Protein AF-0000000079815642 (afdb_homodimer)

Foldseek 3Di:
DPPPDPVPNDDDFDPVNWAWDDDDVQKTWTFRDDDQWKTKTKIKHAAPDKDAKKFFAQWWKKKAWQAAKKWKFFDAVSPDIDIDGHGDMDIDHHPTIIMIHGNDHGMIMMIMMITDDDHGIGGDNDYHHD/DPPPPPVPNDDDQDPVNWAWDDDDVQKTWTFRDDDQWKTKTKIKHAAPDKDAKKFFAQWWKKKAWQAAKKWKFFDAVSPDIDIDGHGDMDTDHHPTIIMIHGNDHGMIMMIMMITDDDHGIGGDNDYHHD

pLDDT: mean 92.97, std 10.42, range [33.41, 98.94]

Secondary structure (DSSP, 8-state):
-----TT-SSEEE-GGG-EEEEEETTEEEEEEEE-SSEEEEEEEE-TT-BPPSEE-TT-EEEEEEEES-EEEEESGGG-EEEEE-TT-EEEE-TT--EEEE--SSS-EEEEEEEES-S-S-EE-S-PPP-/-----TT-SSEEE-GGG-EEEEEETTEEEEEEEE-SSEEEEEEEE-TT-BPPSEE-TT-EEEEEEEES-EEEEESGGG-EEEEE-TT-EEEE-TT--EEEE--SSS-EEEEEEEES-S-S-EE-S-PPP-

InterPro domains:
  IPR011051 RmlC-like cupin domain superfamily [SSF51182] (23-121)
  IPR013096 Cupin 2, conserved barrel [PF07883] (42-112)
  IPR014710 RmlC-like jelly roll fold [G3DSA:2.60.120.10] (9-116)
  IPR052535 Bacilysin biosynthesis H2HPP isomerase [PTHR40112] (20-106)

Nearest PDB structures (foldseek):
  1dgw-assembly1_A  TM=8.435E-01  e=7.334E-06  Canavalia ensiformis
  5fli-assembly1_L  TM=7.995E-01  e=2.310E-06  Streptomyces sp. FLA
  3lag-assembly1_A  TM=8.017E-01  e=9.536E-06  Rhodopseudomonas palustris CGA009
  6l4c-assembly1_A  TM=8.213E-01  e=5.990E-05  Corylus avellana
  6l4m-assembly1_A  TM=7.424E-01  e=5.684E-05  Solanum lycopersicum

Radius of gyration: 18.02 Å; Cα contacts (8 Å, |Δi|>4): 776; chains: 2; bounding box: 35×56×42 Å

Structure (mmCIF, N/CA/C/O backbone):
data_AF-0000000079815642-model_v1
#
loop_
_entity.id
_entity.type
_entity.pdbx_description
1 polymer 'Cupin type-2 domain-containing protein'
#
loop_
_atom_site.group_PDB
_atom_site.id
_atom_site.type_symbol
_atom_site.label_atom_id
_atom_site.label_alt_id
_atom_site.label_comp_id
_atom_site.label_asym_id
_atom_site.label_entity_id
_atom_site.label_seq_id
_atom_site.pdbx_PDB_ins_code
_atom_site.Cartn_x
_atom_site.Cartn_y
_atom_site.Cartn_z
_atom_site.occupancy
_atom_site.B_iso_or_equiv
_atom_site.auth_seq_id
_atom_site.auth_comp_id
_atom_site.auth_asym_id
_atom_site.auth_atom_id
_atom_site.pdbx_PDB_model_num
ATOM 1 N N . MET A 1 1 ? 19.969 1.842 7.008 1 33.41 1 MET A N 1
ATOM 2 C CA . MET A 1 1 ? 18.609 2.127 7.473 1 33.41 1 MET A CA 1
ATOM 3 C C . MET A 1 1 ? 18.344 3.631 7.504 1 33.41 1 MET A C 1
ATOM 5 O O . MET A 1 1 ? 19.125 4.387 8.086 1 33.41 1 MET A O 1
ATOM 9 N N . HIS A 1 2 ? 17.875 4.176 6.434 1 44.53 2 HIS A N 1
ATOM 10 C CA . HIS A 1 2 ? 17.797 5.633 6.434 1 44.53 2 HIS A CA 1
ATOM 11 C C . HIS A 1 2 ? 17.203 6.152 7.742 1 44.53 2 HIS A C 1
ATOM 13 O O . HIS A 1 2 ? 16.125 5.727 8.164 1 44.53 2 HIS A O 1
ATOM 19 N N . GLN A 1 3 ? 18.047 6.43 8.617 1 48.62 3 GLN A N 1
ATOM 20 C CA . GLN A 1 3 ? 17.672 6.934 9.938 1 48.62 3 GLN A CA 1
ATOM 21 C C . GLN A 1 3 ? 16.656 8.062 9.828 1 48.62 3 GLN A C 1
ATOM 23 O O . GLN A 1 3 ? 16.828 8.984 9.031 1 48.62 3 GLN A O 1
ATOM 28 N N . GLN A 1 4 ? 15.43 7.742 10.188 1 57.22 4 GLN A N 1
ATOM 29 C CA . GLN A 1 4 ? 14.383 8.758 10.273 1 57.22 4 GLN A CA 1
ATOM 30 C C . GLN A 1 4 ? 14.891 10.016 10.977 1 57.22 4 GLN A C 1
ATOM 32 O O . GLN A 1 4 ? 15.547 9.93 12.016 1 57.22 4 GLN A O 1
ATOM 37 N N . ASP A 1 5 ? 15.047 11.102 10.172 1 66.38 5 ASP A N 1
ATOM 38 C CA . ASP A 1 5 ? 15.336 12.406 10.766 1 66.38 5 ASP A CA 1
ATOM 39 C C . ASP A 1 5 ? 14.25 12.812 11.758 1 66.38 5 ASP A C 1
ATOM 41 O O . ASP A 1 5 ? 13.086 12.992 11.375 1 66.38 5 ASP A O 1
ATOM 45 N N . PRO A 1 6 ? 14.578 12.812 13.062 1 68.06 6 PRO A N 1
ATOM 46 C CA . PRO A 1 6 ? 13.562 13.156 14.062 1 68.06 6 PRO A CA 1
ATOM 47 C C . PRO A 1 6 ? 12.836 14.461 13.727 1 68.06 6 PRO A C 1
ATOM 49 O O . PRO A 1 6 ? 11.695 14.664 14.164 1 68.06 6 PRO A O 1
ATOM 52 N N . ALA A 1 7 ? 13.516 15.336 12.969 1 72.81 7 ALA A N 1
ATOM 53 C CA . ALA A 1 7 ? 12.898 16.609 12.609 1 72.81 7 ALA A CA 1
ATOM 54 C C . ALA A 1 7 ? 11.914 16.453 11.461 1 72.81 7 ALA A C 1
ATOM 56 O O . ALA A 1 7 ? 11.125 17.344 11.172 1 72.81 7 ALA A O 1
ATOM 57 N N . ARG A 1 8 ? 11.914 15.305 10.859 1 80.75 8 ARG A N 1
ATOM 58 C CA . ARG A 1 8 ? 11.008 14.969 9.758 1 80.75 8 ARG A CA 1
ATOM 59 C C . ARG A 1 8 ? 10.305 13.641 10.016 1 80.75 8 ARG A C 1
ATOM 61 O O . ARG A 1 8 ? 10.633 12.625 9.398 1 80.75 8 ARG A O 1
ATOM 68 N N . PRO A 1 9 ? 9.359 13.773 10.883 1 85.75 9 PRO A N 1
ATOM 69 C CA . PRO A 1 9 ? 8.766 12.5 11.297 1 85.75 9 PRO A CA 1
ATOM 70 C C . PRO A 1 9 ? 8.125 11.734 10.141 1 85.75 9 PRO A C 1
ATOM 72 O O . PRO A 1 9 ? 8.195 10.508 10.094 1 85.75 9 PRO A O 1
ATOM 75 N N . ALA A 1 10 ? 7.488 12.523 9.18 1 92.38 10 ALA A N 1
ATOM 76 C CA . ALA A 1 10 ? 6.957 11.922 7.957 1 92.38 10 ALA A CA 1
ATOM 77 C C . ALA A 1 10 ? 7.801 12.305 6.742 1 92.38 10 ALA A C 1
ATOM 79 O O . ALA A 1 10 ? 8.305 13.422 6.656 1 92.38 10 ALA A O 1
ATOM 80 N N . ARG A 1 11 ? 7.945 11.336 5.84 1 91.75 11 ARG A N 1
ATOM 81 C CA . ARG A 1 11 ? 8.781 11.656 4.688 1 91.75 11 ARG A CA 1
ATOM 82 C C . ARG A 1 11 ? 8.141 11.188 3.391 1 91.75 11 ARG A C 1
ATOM 84 O O . ARG A 1 11 ? 7.406 10.195 3.383 1 91.75 11 ARG A O 1
ATOM 91 N N . VAL A 1 12 ? 8.508 11.852 2.33 1 95.94 12 VAL A N 1
ATOM 92 C CA . VAL A 1 12 ? 8.102 11.492 0.974 1 95.94 12 VAL A CA 1
ATOM 93 C C . VAL A 1 12 ? 9.258 10.805 0.253 1 95.94 12 VAL A C 1
ATOM 95 O O . VAL A 1 12 ? 10.414 11.211 0.392 1 95.94 12 VAL A O 1
ATOM 98 N N . VAL A 1 13 ? 9.039 9.773 -0.383 1 96.75 13 VAL A N 1
ATOM 99 C CA . VAL A 1 13 ? 9.953 9.109 -1.312 1 96.75 13 VAL A CA 1
ATOM 100 C C . VAL A 1 13 ? 9.406 9.219 -2.734 1 96.75 13 VAL A C 1
ATOM 102 O O . VAL A 1 13 ? 8.383 8.602 -3.061 1 96.75 13 VAL A O 1
ATOM 105 N N . GLY A 1 14 ? 10.133 9.953 -3.547 1 97.44 14 GLY A N 1
ATOM 106 C CA . GLY A 1 14 ? 9.688 10.148 -4.914 1 97.44 14 GLY A CA 1
ATOM 107 C C . GLY A 1 14 ? 9.828 8.906 -5.773 1 97.44 14 GLY A C 1
ATOM 108 O O . GLY A 1 14 ? 10.688 8.062 -5.504 1 97.44 14 GLY A O 1
ATOM 109 N N . GLU A 1 15 ? 8.984 8.836 -6.797 1 96.56 15 GLU A N 1
ATOM 110 C CA . GLU A 1 15 ? 9.062 7.699 -7.711 1 96.56 15 GLU A CA 1
ATOM 111 C C . GLU A 1 15 ? 10.477 7.547 -8.273 1 96.56 15 GLU A C 1
ATOM 113 O O . GLU A 1 15 ? 10.953 6.426 -8.461 1 96.56 15 GLU A O 1
ATOM 118 N N . ASP A 1 16 ? 11.109 8.633 -8.516 1 95.69 16 ASP A N 1
ATOM 119 C CA . ASP A 1 16 ? 12.43 8.625 -9.133 1 95.69 16 ASP A CA 1
ATOM 120 C C . ASP A 1 16 ? 13.5 8.18 -8.133 1 95.69 16 ASP A C 1
ATOM 122 O O . ASP A 1 16 ? 14.656 7.961 -8.508 1 95.69 16 ASP A O 1
ATOM 126 N N . GLU A 1 17 ? 13.156 8.07 -6.855 1 96.19 17 GLU A N 1
ATOM 127 C CA . GLU A 1 17 ? 14.109 7.691 -5.809 1 96.19 17 GLU A CA 1
ATOM 128 C C . GLU A 1 17 ? 14.031 6.199 -5.512 1 96.19 17 GLU A C 1
ATOM 130 O O . GLU A 1 17 ? 14.812 5.684 -4.707 1 96.19 17 GLU A O 1
ATOM 135 N N . LEU A 1 18 ? 13.016 5.52 -6.145 1 95.62 18 LEU A N 1
ATOM 136 C CA . LEU A 1 18 ? 12.891 4.086 -5.91 1 95.62 18 LEU A CA 1
ATOM 137 C C . LEU A 1 18 ? 14.078 3.33 -6.492 1 95.62 18 LEU A C 1
ATOM 139 O O . LEU A 1 18 ? 14.586 3.689 -7.555 1 95.62 18 LEU A O 1
ATOM 143 N N . SER A 1 19 ? 14.469 2.314 -5.832 1 94.12 19 SER A N 1
ATOM 144 C CA . SER A 1 19 ? 15.648 1.558 -6.254 1 94.12 19 SER A CA 1
ATOM 145 C C . SER A 1 19 ? 15.281 0.114 -6.586 1 94.12 19 SER A C 1
ATOM 147 O O . SER A 1 19 ? 14.43 -0.484 -5.926 1 94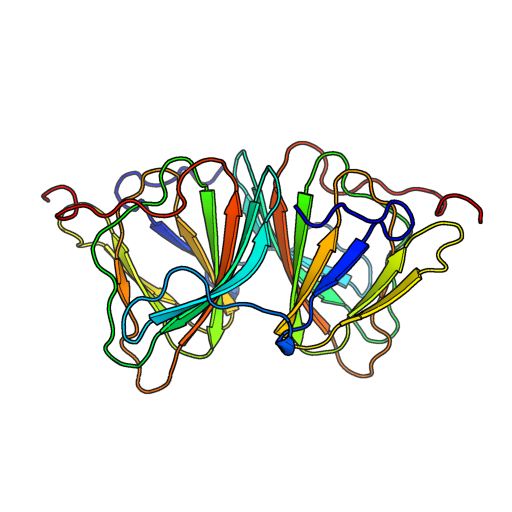.12 19 SER A O 1
ATOM 149 N N . VAL A 1 20 ? 15.992 -0.431 -7.602 1 91.19 20 VAL A N 1
ATOM 150 C CA . VAL A 1 20 ? 15.719 -1.802 -8.023 1 91.19 20 VAL A CA 1
ATOM 151 C C . VAL A 1 20 ? 16.031 -2.766 -6.883 1 91.19 20 VAL A C 1
ATOM 153 O O . VAL A 1 20 ? 17.062 -2.635 -6.215 1 91.19 20 VAL A O 1
ATOM 156 N N . ALA A 1 21 ? 14.984 -3.615 -6.648 1 81.69 21 ALA A N 1
ATOM 157 C CA . ALA A 1 21 ? 15.125 -4.641 -5.617 1 81.69 21 ALA A CA 1
ATOM 158 C C . ALA A 1 21 ? 14.672 -6.004 -6.129 1 81.69 21 ALA A C 1
ATOM 160 O O . ALA A 1 21 ? 13.555 -6.137 -6.645 1 81.69 21 ALA A O 1
ATOM 161 N N . ASP A 1 22 ? 15.484 -7.086 -6.105 1 74.25 22 ASP A N 1
ATOM 162 C CA . ASP A 1 22 ? 15.156 -8.484 -6.371 1 74.25 22 ASP A CA 1
ATOM 163 C C . ASP A 1 22 ? 14.641 -8.664 -7.797 1 74.25 22 ASP A C 1
ATOM 165 O O . ASP A 1 22 ? 13.523 -9.141 -8 1 74.25 22 ASP A O 1
ATOM 169 N N . PRO A 1 23 ? 15.375 -8.469 -8.812 1 75.56 23 PRO A N 1
ATOM 170 C CA . PRO A 1 23 ? 14.867 -8.508 -10.188 1 75.56 23 PRO A CA 1
ATOM 171 C C . PRO A 1 23 ? 14.727 -9.93 -10.719 1 75.56 23 PRO A C 1
ATOM 173 O O . PRO A 1 23 ? 15.516 -10.812 -10.367 1 75.56 23 PRO A O 1
ATOM 176 N N . THR A 1 24 ? 13.57 -10.25 -11.227 1 82 24 THR A N 1
ATOM 177 C CA . THR A 1 24 ? 13.289 -11.375 -12.109 1 82 24 THR A CA 1
ATOM 178 C C . THR A 1 24 ? 13.117 -10.906 -13.547 1 82 24 THR A C 1
ATOM 180 O O . THR A 1 24 ? 12.516 -9.852 -13.797 1 82 24 THR A O 1
ATOM 183 N N . PRO A 1 25 ? 13.75 -11.594 -14.484 1 88.94 25 PRO A N 1
ATOM 184 C CA . PRO A 1 25 ? 13.594 -11.109 -15.859 1 88.94 25 PRO A CA 1
ATOM 185 C C . PRO A 1 25 ? 12.141 -10.797 -16.219 1 88.94 25 PRO A C 1
ATOM 187 O O . PRO A 1 25 ? 11.281 -11.672 -16.094 1 88.94 25 PRO A O 1
ATOM 190 N N . GLY A 1 26 ? 11.82 -9.586 -16.578 1 94.88 26 GLY A N 1
ATOM 191 C CA . GLY A 1 26 ? 10.492 -9.148 -16.969 1 94.88 26 GLY A CA 1
ATOM 192 C C . GLY A 1 26 ? 9.641 -8.695 -15.797 1 94.88 26 GLY A C 1
ATOM 193 O O . GLY A 1 26 ? 8.508 -8.234 -15.984 1 94.88 26 GLY A O 1
ATOM 194 N N . MET A 1 27 ? 10.102 -8.961 -14.648 1 95.19 27 MET A N 1
ATOM 195 C CA . MET A 1 27 ? 9.445 -8.516 -13.422 1 95.19 27 MET A CA 1
ATOM 196 C C . MET A 1 27 ? 10.414 -7.727 -12.547 1 95.19 27 MET A C 1
ATOM 198 O O . MET A 1 27 ? 11.414 -8.266 -12.07 1 95.19 27 MET A O 1
ATOM 202 N N . THR A 1 28 ? 10.156 -6.445 -12.406 1 94.75 28 THR A N 1
ATOM 203 C CA . THR A 1 28 ? 11.07 -5.566 -11.68 1 94.75 28 THR A CA 1
ATOM 204 C C . THR A 1 28 ? 10.414 -5.051 -10.398 1 94.75 28 THR A C 1
ATOM 206 O O . THR A 1 28 ? 9.336 -4.457 -10.445 1 94.75 28 THR A O 1
ATOM 209 N N . ARG A 1 29 ? 11.023 -5.34 -9.297 1 94.5 29 ARG A N 1
ATOM 210 C CA . ARG A 1 29 ? 10.617 -4.746 -8.023 1 94.5 29 ARG A CA 1
ATOM 211 C C . ARG A 1 29 ? 11.508 -3.561 -7.668 1 94.5 29 ARG A C 1
ATOM 213 O O . ARG A 1 29 ? 12.727 -3.605 -7.871 1 94.5 29 ARG A O 1
ATOM 220 N N . ARG A 1 30 ? 10.914 -2.455 -7.242 1 96.38 30 ARG A N 1
ATOM 221 C CA . ARG A 1 30 ? 11.633 -1.273 -6.781 1 96.38 30 ARG A CA 1
ATOM 222 C C . ARG A 1 30 ? 11.266 -0.94 -5.34 1 96.38 30 ARG A C 1
ATOM 224 O O . ARG A 1 30 ? 10.086 -0.923 -4.98 1 96.38 30 ARG A O 1
ATOM 231 N N . LEU A 1 31 ? 12.297 -0.767 -4.539 1 96.56 31 LEU A N 1
ATOM 232 C CA . LEU A 1 31 ? 12.133 -0.478 -3.119 1 96.56 31 LEU A CA 1
ATOM 233 C C . LEU A 1 31 ? 11.953 1.018 -2.887 1 96.56 31 LEU A C 1
ATOM 235 O O . LEU A 1 31 ? 12.727 1.829 -3.396 1 96.56 31 LEU A O 1
ATOM 239 N N . ALA A 1 32 ? 10.898 1.418 -2.217 1 97.62 32 ALA A N 1
ATOM 240 C CA . ALA A 1 32 ? 10.758 2.785 -1.72 1 97.62 32 ALA A CA 1
ATOM 241 C C . ALA A 1 32 ? 11.445 2.949 -0.366 1 97.62 32 ALA A C 1
ATOM 243 O O . ALA A 1 32 ? 12.312 3.807 -0.203 1 97.62 32 ALA A O 1
ATOM 244 N N . PHE A 1 33 ? 11.039 2.064 0.625 1 95.38 33 PHE A N 1
ATOM 245 C CA . PHE A 1 33 ? 11.672 2.055 1.938 1 95.38 33 PHE A CA 1
ATOM 246 C C . PHE A 1 33 ? 11.406 0.741 2.66 1 95.38 33 PHE A C 1
ATOM 248 O O . PHE A 1 33 ? 10.492 -0 2.291 1 95.38 33 PHE A O 1
ATOM 255 N N . ARG A 1 34 ? 12.234 0.479 3.635 1 94.31 34 ARG A N 1
ATOM 256 C CA . ARG A 1 34 ? 12.086 -0.64 4.562 1 94.31 34 ARG A CA 1
ATOM 257 C C . ARG A 1 34 ? 12.188 -0.171 6.008 1 94.31 34 ARG A C 1
ATOM 259 O O . ARG A 1 34 ? 12.984 0.714 6.324 1 94.31 34 ARG A O 1
ATOM 266 N N . THR A 1 35 ? 11.344 -0.693 6.801 1 94.12 35 THR A N 1
ATOM 267 C CA . THR A 1 35 ? 11.445 -0.504 8.242 1 94.12 35 THR A CA 1
ATOM 268 C C . THR A 1 35 ? 11.594 -1.845 8.961 1 94.12 35 THR A C 1
ATOM 270 O O . THR A 1 35 ? 11.75 -2.883 8.312 1 94.12 35 THR A O 1
ATOM 273 N N . ASP A 1 36 ? 11.617 -1.786 10.25 1 91.5 36 ASP A N 1
ATOM 274 C CA . ASP A 1 36 ? 11.656 -3.031 11.008 1 91.5 36 ASP A CA 1
ATOM 275 C C . ASP A 1 36 ? 10.359 -3.818 10.836 1 91.5 36 ASP A C 1
ATOM 277 O O . ASP A 1 36 ? 10.312 -5.023 11.094 1 91.5 36 ASP A O 1
ATOM 281 N N . ARG A 1 37 ? 9.344 -3.168 10.273 1 92.69 37 ARG A N 1
ATOM 282 C CA . ARG A 1 37 ? 8.023 -3.789 10.242 1 92.69 37 ARG A CA 1
ATOM 283 C C . ARG A 1 37 ? 7.574 -4.035 8.805 1 92.69 37 ARG A C 1
ATOM 285 O O . ARG A 1 37 ? 6.715 -4.883 8.555 1 92.69 37 ARG A O 1
ATOM 292 N N . THR A 1 38 ? 8.203 -3.195 7.898 1 95.5 38 THR A N 1
ATOM 293 C CA . THR A 1 38 ? 7.594 -3.285 6.578 1 95.5 38 THR A CA 1
ATOM 294 C C . THR A 1 38 ? 8.656 -3.234 5.484 1 95.5 38 THR A C 1
ATOM 296 O O . THR A 1 38 ? 9.727 -2.648 5.676 1 95.5 38 THR A O 1
ATOM 299 N N . TRP A 1 39 ? 8.445 -3.912 4.402 1 95.44 39 TRP A N 1
ATOM 300 C CA . TRP A 1 39 ? 9.039 -3.707 3.084 1 95.44 39 TRP A CA 1
ATOM 301 C C . TRP A 1 39 ? 8.039 -3.045 2.137 1 95.44 39 TRP A C 1
ATOM 303 O O . TRP A 1 39 ? 6.918 -3.527 1.971 1 95.44 39 TRP A O 1
ATOM 313 N N . THR A 1 40 ? 8.367 -1.879 1.534 1 97.38 40 THR A N 1
ATOM 314 C CA . THR A 1 40 ? 7.438 -1.104 0.719 1 97.38 40 THR A CA 1
ATOM 315 C C . THR A 1 40 ? 8.055 -0.782 -0.641 1 97.38 40 THR A C 1
ATOM 317 O O . THR A 1 40 ? 9.18 -0.287 -0.719 1 97.38 40 THR A O 1
ATOM 320 N N . GLY A 1 41 ? 7.289 -1.055 -1.696 1 97.62 41 GLY A N 1
ATOM 321 C CA . GLY A 1 41 ? 7.77 -0.728 -3.029 1 97.62 41 GLY A CA 1
ATOM 322 C C . GLY A 1 41 ? 6.758 -1.027 -4.121 1 97.62 41 GLY A C 1
ATOM 323 O O . GLY A 1 41 ? 5.551 -0.988 -3.881 1 97.62 41 GLY A O 1
ATOM 324 N N . THR A 1 42 ? 7.262 -1.175 -5.352 1 98.19 42 THR A N 1
ATOM 325 C CA . THR A 1 42 ? 6.418 -1.483 -6.504 1 98.19 42 THR A CA 1
ATOM 326 C C . THR A 1 42 ? 6.918 -2.734 -7.219 1 98.19 42 THR A C 1
ATOM 328 O O . THR A 1 42 ? 8.031 -3.195 -6.969 1 98.19 42 THR A O 1
ATOM 331 N N . VAL A 1 43 ? 6.102 -3.291 -8.016 1 97.62 43 VAL A N 1
ATOM 332 C CA . VAL A 1 43 ? 6.484 -4.352 -8.938 1 97.62 43 VAL A CA 1
ATOM 333 C C . VAL A 1 43 ? 5.867 -4.086 -10.312 1 97.62 43 VAL A C 1
ATOM 335 O O . VAL A 1 43 ? 4.688 -3.736 -10.414 1 97.62 43 VAL A O 1
ATOM 338 N N . GLU A 1 44 ? 6.637 -4.148 -11.25 1 97.88 44 GLU A N 1
ATOM 339 C CA . GLU A 1 44 ? 6.211 -4.102 -12.648 1 97.88 44 GLU A CA 1
ATOM 340 C C . GLU A 1 44 ? 6.461 -5.438 -13.344 1 97.88 44 GLU A C 1
ATOM 342 O O . GLU A 1 44 ? 7.555 -5.992 -13.258 1 97.88 44 GLU A O 1
ATOM 347 N N . THR A 1 45 ? 5.465 -5.914 -13.969 1 98.19 45 THR A N 1
ATOM 348 C CA . THR A 1 45 ? 5.527 -7.207 -14.641 1 98.19 45 THR A CA 1
ATOM 349 C C . THR A 1 45 ? 5.16 -7.074 -16.109 1 98.19 45 THR A C 1
ATOM 351 O O . THR A 1 45 ? 4.074 -6.598 -16.453 1 98.19 45 THR A O 1
ATOM 354 N N . ALA A 1 46 ? 6.039 -7.457 -17.016 1 98.31 46 ALA A N 1
ATOM 355 C CA . ALA A 1 46 ? 5.805 -7.395 -18.453 1 98.31 46 ALA A CA 1
ATOM 356 C C . ALA A 1 46 ? 4.719 -8.383 -18.875 1 98.31 46 ALA A C 1
ATOM 358 O O . ALA A 1 46 ? 4.461 -9.359 -18.172 1 98.31 46 ALA A O 1
ATOM 359 N N . PRO A 1 47 ? 4.062 -8.07 -20.016 1 98.56 47 PRO A N 1
ATOM 360 C CA . PRO A 1 47 ? 3.078 -9.023 -20.547 1 98.56 47 PRO A CA 1
ATOM 361 C C . PRO A 1 47 ? 3.639 -10.43 -20.688 1 98.56 47 PRO A C 1
ATOM 363 O O . PRO A 1 47 ? 4.75 -10.609 -21.203 1 98.56 47 PRO A O 1
ATOM 366 N N . GLY A 1 48 ? 2.896 -11.391 -20.141 1 97.75 48 GLY A N 1
ATOM 367 C CA . GLY A 1 48 ? 3.23 -12.789 -20.344 1 97.75 48 GLY A CA 1
ATOM 368 C C . GLY A 1 48 ? 4.242 -13.312 -19.344 1 97.75 48 GLY A C 1
ATOM 369 O O . GLY A 1 48 ? 4.543 -14.508 -19.328 1 97.75 48 GLY A O 1
ATOM 370 N N . VAL A 1 49 ? 4.777 -12.516 -18.5 1 97.88 49 VAL A N 1
ATOM 371 C CA . VAL A 1 49 ? 5.797 -12.914 -17.531 1 97.88 49 VAL A CA 1
ATOM 372 C C . VAL A 1 49 ? 5.129 -13.453 -16.266 1 97.88 49 VAL A C 1
ATOM 374 O O . VAL A 1 49 ? 4.102 -12.938 -15.828 1 97.88 49 VAL A O 1
ATOM 377 N N . ALA A 1 50 ? 5.73 -14.484 -15.695 1 96.69 50 ALA A N 1
ATOM 378 C CA . ALA A 1 50 ? 5.258 -15.094 -14.461 1 96.69 50 ALA A CA 1
ATOM 379 C C . ALA A 1 50 ? 6.398 -15.273 -13.461 1 96.69 50 ALA A C 1
ATOM 381 O O . ALA A 1 50 ? 7.535 -15.547 -13.852 1 96.69 50 ALA A O 1
ATOM 382 N N . SER A 1 51 ? 6.016 -15.117 -12.234 1 95.88 51 SER A N 1
ATOM 383 C CA . SER A 1 51 ? 6.973 -15.516 -11.203 1 95.88 51 SER A CA 1
ATOM 384 C C . SER A 1 51 ? 7.031 -17.031 -11.047 1 95.88 51 SER A C 1
ATOM 386 O O . SER A 1 51 ? 6.141 -17.734 -11.516 1 95.88 51 SER A O 1
ATOM 388 N N . GLY A 1 52 ? 8.148 -17.469 -10.438 1 95 52 GLY A N 1
ATOM 389 C CA . GLY A 1 52 ? 8.086 -18.828 -9.906 1 95 52 GLY A CA 1
ATOM 390 C C . GLY A 1 52 ? 7.137 -18.969 -8.734 1 95 52 GLY A C 1
ATOM 391 O O . GLY A 1 52 ? 6.641 -17.969 -8.211 1 95 52 GLY A O 1
ATOM 392 N N . TRP A 1 53 ? 6.855 -20.234 -8.352 1 96.31 53 TRP A N 1
ATOM 393 C CA . TRP A 1 53 ? 6.105 -20.469 -7.125 1 96.31 53 TRP A CA 1
ATOM 394 C C . TRP A 1 53 ? 6.922 -20.062 -5.902 1 96.31 53 TRP A C 1
ATOM 396 O O . TRP A 1 53 ? 8.109 -20.391 -5.805 1 96.31 53 TRP A O 1
ATOM 406 N N . HIS A 1 54 ? 6.297 -19.391 -4.949 1 95.69 54 HIS A N 1
ATOM 407 C CA . HIS A 1 54 ? 7.016 -18.875 -3.789 1 95.69 54 HIS A CA 1
ATOM 408 C C . HIS A 1 54 ? 6.047 -18.453 -2.689 1 95.69 54 HIS A C 1
ATOM 410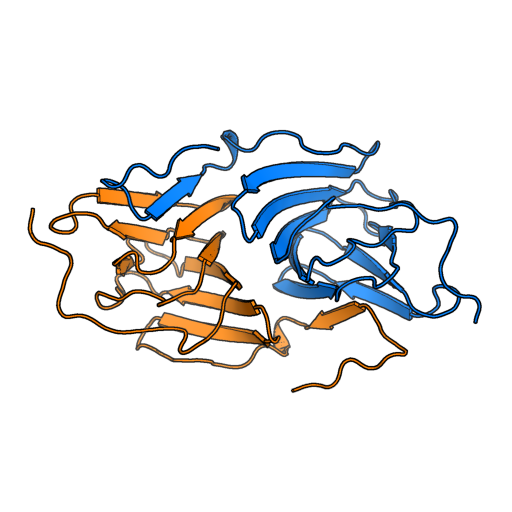 O O . HIS A 1 54 ? 4.828 -18.5 -2.877 1 95.69 54 HIS A O 1
ATOM 416 N N . HIS A 1 55 ? 6.562 -18.141 -1.564 1 95.81 55 HIS A N 1
ATOM 417 C CA . HIS A 1 55 ? 5.855 -17.453 -0.491 1 95.81 55 HIS A CA 1
ATOM 418 C C . HIS A 1 55 ? 6.75 -16.406 0.17 1 95.81 55 HIS A C 1
ATOM 420 O O . HIS A 1 55 ? 7.93 -16.297 -0.166 1 95.81 55 HIS A O 1
ATOM 426 N N . HIS A 1 56 ? 6.168 -15.664 1.048 1 95.56 56 HIS A N 1
ATOM 427 C CA . HIS A 1 56 ? 6.887 -14.539 1.636 1 95.56 56 HIS A CA 1
ATOM 428 C C . HIS A 1 56 ? 7.137 -14.766 3.123 1 95.56 56 HIS A C 1
ATOM 430 O O . HIS A 1 56 ? 7.133 -13.812 3.906 1 95.56 56 HIS A O 1
ATOM 436 N N . GLY A 1 57 ? 7.312 -16.031 3.459 1 94.62 57 GLY A N 1
ATOM 437 C CA . GLY A 1 57 ? 7.57 -16.344 4.855 1 94.62 57 GLY A CA 1
ATOM 438 C C . GLY A 1 57 ? 6.555 -15.734 5.801 1 94.62 57 GLY A C 1
ATOM 439 O O . GLY A 1 57 ? 5.348 -15.883 5.598 1 94.62 57 GLY A O 1
ATOM 440 N N . ASP A 1 58 ? 7.043 -14.992 6.82 1 94.56 58 ASP A N 1
ATOM 441 C CA . ASP A 1 58 ? 6.199 -14.445 7.875 1 94.56 58 ASP A CA 1
ATOM 442 C C . ASP A 1 58 ? 5.523 -13.156 7.426 1 94.56 58 ASP A C 1
ATOM 444 O O . ASP A 1 58 ? 4.734 -12.57 8.172 1 94.56 58 ASP A O 1
ATOM 448 N N . HIS A 1 59 ? 5.816 -12.711 6.281 1 95.88 59 HIS A N 1
ATOM 449 C CA . HIS A 1 59 ? 5.293 -11.43 5.832 1 95.88 59 HIS A CA 1
ATOM 450 C C . HIS A 1 59 ? 3.818 -11.531 5.457 1 95.88 59 HIS A C 1
ATOM 452 O O . HIS A 1 59 ? 3.414 -12.461 4.762 1 95.88 59 HIS A O 1
ATOM 458 N N . ASP A 1 60 ? 3.002 -10.664 6.004 1 96.62 60 ASP A N 1
ATOM 459 C CA . ASP A 1 60 ? 1.653 -10.367 5.527 1 96.62 60 ASP A CA 1
ATOM 460 C C . ASP A 1 60 ? 1.679 -9.32 4.418 1 96.62 60 ASP A C 1
ATOM 462 O O . ASP A 1 60 ? 2.059 -8.172 4.648 1 96.62 60 ASP A O 1
ATOM 466 N N . SER A 1 61 ? 1.281 -9.734 3.15 1 97.44 61 SER A N 1
ATOM 467 C CA . SER A 1 61 ? 1.549 -8.891 1.992 1 97.44 61 SER A CA 1
ATOM 468 C C . SER A 1 61 ? 0.261 -8.297 1.432 1 97.44 61 SER A C 1
ATOM 470 O O . SER A 1 61 ? -0.752 -8.984 1.323 1 97.44 61 SER A O 1
ATOM 472 N N . THR A 1 62 ? 0.276 -7.059 1.153 1 98.5 62 THR A N 1
ATOM 473 C CA . THR A 1 62 ? -0.758 -6.332 0.427 1 98.5 62 THR A CA 1
ATOM 474 C C . THR A 1 62 ? -0.244 -5.879 -0.937 1 98.5 62 THR A C 1
ATOM 476 O O . THR A 1 62 ? 0.859 -5.34 -1.043 1 98.5 62 THR A O 1
ATOM 479 N N . LEU A 1 63 ? -1.012 -6.113 -1.987 1 98.75 63 LEU A N 1
ATOM 480 C CA . LEU A 1 63 ? -0.774 -5.473 -3.275 1 98.75 63 LEU A CA 1
ATOM 481 C C . LEU A 1 63 ? -1.965 -4.609 -3.68 1 98.75 63 LEU A C 1
ATOM 483 O O . LEU A 1 63 ? -3.111 -4.945 -3.373 1 98.75 63 LEU A O 1
ATOM 487 N N . TYR A 1 64 ? -1.731 -3.541 -4.273 1 98.94 64 TYR A N 1
ATOM 488 C CA . TYR A 1 64 ? -2.715 -2.699 -4.949 1 98.94 64 TYR A CA 1
ATOM 489 C C . TYR A 1 64 ? -2.361 -2.52 -6.422 1 98.94 64 TYR A C 1
ATOM 491 O O . TYR A 1 64 ? -1.263 -2.068 -6.75 1 98.94 64 TYR A O 1
ATOM 499 N N . VAL A 1 65 ? -3.289 -2.834 -7.32 1 98.94 65 VAL A N 1
ATOM 500 C CA . VAL A 1 65 ? -3.012 -2.74 -8.75 1 98.94 65 VAL A CA 1
ATOM 501 C C . VAL A 1 65 ? -3.225 -1.305 -9.227 1 98.94 65 VAL A C 1
ATOM 503 O O . VAL A 1 65 ? -4.328 -0.765 -9.117 1 98.94 65 VAL A O 1
ATOM 506 N N . VAL A 1 66 ? -2.186 -0.746 -9.719 1 98.75 66 VAL A N 1
ATOM 507 C CA . VAL A 1 66 ? -2.207 0.624 -10.227 1 98.75 66 VAL A CA 1
ATOM 508 C C . VAL A 1 66 ? -2.57 0.623 -11.711 1 98.75 66 VAL A C 1
ATOM 510 O O . VAL A 1 66 ? -3.35 1.464 -12.164 1 98.75 66 VAL A O 1
ATOM 513 N N . ALA A 1 67 ? -2.01 -0.259 -12.445 1 98.62 67 ALA A N 1
ATOM 514 C CA . ALA A 1 67 ? -2.197 -0.353 -13.891 1 98.62 67 ALA A CA 1
ATOM 515 C C . ALA A 1 67 ? -2.049 -1.794 -14.367 1 98.62 67 ALA A C 1
ATOM 517 O O . ALA A 1 67 ? -1.327 -2.586 -13.758 1 98.62 67 ALA A O 1
ATOM 518 N N . GLY A 1 68 ? -2.734 -2.104 -15.516 1 98.62 68 GLY A N 1
ATOM 519 C CA . GLY A 1 68 ? -2.615 -3.42 -16.125 1 98.62 68 GLY A CA 1
ATOM 520 C C . GLY A 1 68 ? -3.354 -4.5 -15.352 1 98.62 68 GLY A C 1
ATOM 521 O O . GLY A 1 68 ? -4.324 -4.215 -14.648 1 98.62 68 GLY A O 1
ATOM 522 N N . THR A 1 69 ? -3.008 -5.75 -15.656 1 98.69 69 THR A N 1
ATOM 523 C CA . THR A 1 69 ? -3.658 -6.902 -15.039 1 98.69 69 THR A CA 1
ATOM 524 C C . THR A 1 69 ? -2.641 -7.762 -14.297 1 98.69 69 THR A C 1
ATOM 526 O O . THR A 1 69 ? -1.577 -8.078 -14.836 1 98.69 69 THR A O 1
ATOM 529 N N . LEU A 1 70 ? -2.916 -8.062 -13.086 1 98.56 70 LEU A N 1
ATOM 530 C CA . LEU A 1 70 ? -2.156 -9.016 -12.281 1 98.56 70 LEU A CA 1
ATOM 531 C C . LEU A 1 70 ? -2.961 -10.289 -12.039 1 98.56 70 LEU A C 1
ATOM 533 O O . LEU A 1 70 ? -4.086 -10.227 -11.531 1 98.56 70 LEU A O 1
ATOM 537 N N . ARG A 1 71 ? -2.463 -11.43 -12.422 1 98.62 71 ARG A N 1
ATOM 538 C CA . ARG A 1 71 ? -3.07 -12.719 -12.133 1 98.62 71 ARG A CA 1
ATOM 539 C C . ARG A 1 71 ? -2.391 -13.391 -10.938 1 98.62 71 ARG A C 1
ATOM 541 O O . ARG A 1 71 ? -1.162 -13.484 -10.891 1 98.62 71 ARG A O 1
ATOM 548 N N . MET A 1 72 ? -3.146 -13.789 -10.031 1 98.06 72 MET A N 1
ATOM 549 C CA . MET A 1 72 ? -2.686 -14.508 -8.844 1 98.06 72 MET A CA 1
ATOM 550 C C . MET A 1 72 ? -3.166 -15.953 -8.859 1 98.06 72 MET A C 1
ATOM 552 O O . MET A 1 72 ? -4.371 -16.219 -8.891 1 98.06 72 MET A O 1
ATOM 556 N N . GLN A 1 73 ? -2.242 -16.828 -8.875 1 97.25 73 GLN A N 1
ATOM 557 C CA . GLN A 1 73 ? -2.549 -18.234 -8.742 1 97.25 73 GLN A CA 1
ATOM 558 C C . GLN A 1 73 ? -2.133 -18.766 -7.371 1 97.25 73 GLN A C 1
ATOM 560 O O . GLN A 1 73 ? -1.067 -18.406 -6.859 1 97.25 73 GLN A O 1
ATOM 565 N N . SER A 1 74 ? -2.979 -19.5 -6.773 1 96.62 74 SER A N 1
ATOM 566 C CA . SER A 1 74 ? -2.723 -20.062 -5.449 1 96.62 74 SER A CA 1
ATOM 567 C C . SER A 1 74 ? -3.564 -21.312 -5.203 1 96.62 74 SER A C 1
ATOM 569 O O . SER A 1 74 ? -4.227 -21.812 -6.113 1 96.62 74 SER A O 1
ATOM 571 N N . GLY A 1 75 ? -3.49 -21.812 -3.969 1 93.81 75 GLY A N 1
ATOM 572 C CA . GLY A 1 75 ? -4.266 -22.969 -3.566 1 93.81 75 GLY A CA 1
ATOM 573 C C . GLY A 1 75 ? -3.672 -24.281 -4.051 1 93.81 75 GLY A C 1
ATOM 574 O O . GLY A 1 75 ? -2.682 -24.281 -4.785 1 93.81 75 GLY A O 1
ATOM 575 N N . PRO A 1 76 ? -4.305 -25.375 -3.625 1 91.81 76 PRO A N 1
ATOM 576 C CA . PRO A 1 76 ? -3.83 -26.688 -4.059 1 91.81 76 PRO A CA 1
ATOM 577 C C . PRO A 1 76 ? -3.777 -26.828 -5.578 1 91.81 76 PRO A C 1
ATOM 579 O O . PRO A 1 76 ? -4.727 -26.453 -6.27 1 91.81 76 PRO A O 1
ATOM 582 N N . GLY A 1 77 ? -2.631 -27.281 -6.074 1 93.75 77 GLY A N 1
ATOM 583 C CA . GLY A 1 77 ? -2.428 -27.453 -7.504 1 93.75 77 GLY A CA 1
ATOM 584 C C . GLY A 1 77 ? -2.35 -26.141 -8.266 1 93.75 77 GLY A C 1
ATOM 585 O O . GLY A 1 77 ? -2.182 -26.141 -9.484 1 93.75 77 GLY A O 1
ATOM 586 N N . GLY A 1 78 ? -2.52 -25.094 -7.508 1 93.94 78 GLY A N 1
ATOM 587 C CA . GLY A 1 78 ? -2.535 -23.812 -8.172 1 93.94 78 GLY A CA 1
ATOM 588 C C . GLY A 1 78 ? -3.844 -23.516 -8.883 1 93.94 78 GLY A C 1
ATOM 589 O O . GLY A 1 78 ? -3.867 -22.797 -9.891 1 93.94 78 GLY A O 1
ATOM 590 N N . THR A 1 79 ? -4.906 -24.047 -8.359 1 93.81 79 THR A N 1
ATOM 591 C CA . THR A 1 79 ? -6.16 -24.047 -9.102 1 93.81 79 THR A CA 1
ATOM 592 C C . THR A 1 79 ? -6.949 -22.766 -8.844 1 93.81 79 THR A C 1
ATOM 594 O O . THR A 1 79 ? -7.914 -22.484 -9.555 1 93.81 79 THR A O 1
ATOM 597 N N . VAL A 1 80 ? -6.633 -22.094 -7.84 1 94.5 80 VAL A N 1
ATOM 598 C CA . VAL A 1 80 ? -7.273 -20.797 -7.594 1 94.5 80 VAL A CA 1
ATOM 599 C C . VAL A 1 80 ? -6.609 -19.719 -8.445 1 94.5 80 VAL A C 1
ATOM 601 O O . VAL A 1 80 ? -5.418 -19.438 -8.281 1 94.5 80 VAL A O 1
ATOM 604 N N . VAL A 1 81 ? -7.379 -19.141 -9.359 1 96.31 81 VAL A N 1
ATOM 605 C CA . VAL A 1 81 ? -6.859 -18.125 -10.273 1 96.31 81 VAL A CA 1
ATOM 606 C C . VAL A 1 81 ? -7.703 -16.859 -10.172 1 96.31 81 VAL A C 1
ATOM 608 O O . VAL A 1 81 ? -8.898 -16.875 -10.461 1 96.31 81 VAL A O 1
ATOM 611 N N . ASP A 1 82 ? -7.09 -15.789 -9.797 1 96.62 82 ASP A N 1
ATOM 612 C CA . ASP A 1 82 ? -7.75 -14.5 -9.68 1 96.62 82 ASP A CA 1
ATOM 613 C C . ASP A 1 82 ? -7.043 -13.438 -10.523 1 96.62 82 ASP A C 1
ATOM 615 O O . ASP A 1 82 ? -5.812 -13.344 -10.508 1 96.62 82 ASP A O 1
ATOM 619 N N . ASP A 1 83 ? -7.84 -12.727 -11.273 1 98 83 ASP A N 1
ATOM 620 C CA . ASP A 1 83 ? -7.312 -11.547 -11.945 1 98 83 ASP A CA 1
ATOM 621 C C . ASP A 1 83 ? -7.703 -10.266 -11.211 1 98 83 ASP A C 1
ATOM 623 O O . ASP A 1 83 ? -8.836 -10.141 -10.734 1 98 83 ASP A O 1
ATOM 627 N N . ALA A 1 84 ? -6.785 -9.398 -11.133 1 98.44 84 ALA A N 1
ATOM 628 C CA . ALA A 1 84 ? -7 -8.094 -10.508 1 98.44 84 ALA A CA 1
ATOM 629 C C . ALA A 1 84 ? -6.594 -6.961 -11.445 1 98.44 84 ALA A C 1
ATOM 631 O O . ALA A 1 84 ? -5.594 -7.07 -12.164 1 98.44 84 ALA A O 1
ATOM 632 N N . GLY A 1 85 ? -7.383 -5.891 -11.461 1 98.62 85 GLY A N 1
ATOM 633 C CA . GLY A 1 85 ? -7.086 -4.699 -12.242 1 98.62 85 GLY A CA 1
ATOM 634 C C . GLY A 1 85 ? -6.93 -3.451 -11.398 1 98.62 85 GLY A C 1
ATOM 635 O O . GLY A 1 85 ? -6.949 -3.523 -10.164 1 98.62 85 GLY A O 1
ATOM 636 N N . PRO A 1 86 ? -6.75 -2.312 -12.133 1 98.62 86 PRO A N 1
ATOM 637 C CA . PRO A 1 86 ? -6.527 -1.067 -11.398 1 98.62 86 PRO A CA 1
ATOM 638 C C . PRO A 1 86 ? -7.605 -0.8 -10.352 1 98.62 86 PRO A C 1
ATOM 640 O O . PRO A 1 86 ? -8.797 -0.86 -10.664 1 98.62 86 PRO A O 1
ATOM 643 N N . GLY A 1 87 ? -7.145 -0.558 -9.141 1 98.56 87 GLY A N 1
ATOM 644 C CA . GLY A 1 87 ? -8.078 -0.284 -8.062 1 98.56 87 GLY A CA 1
ATOM 645 C C . GLY A 1 87 ? -8.312 -1.478 -7.156 1 98.56 87 GLY A C 1
ATOM 646 O O . GLY A 1 87 ? -8.805 -1.327 -6.035 1 98.56 87 GLY A O 1
ATOM 647 N N . ASP A 1 88 ? -8.008 -2.67 -7.594 1 98.69 88 ASP A N 1
ATOM 648 C CA . ASP A 1 88 ? -8.188 -3.879 -6.793 1 98.69 88 ASP A CA 1
ATOM 649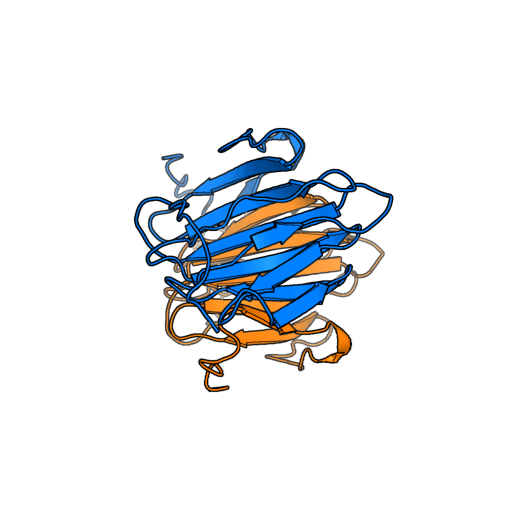 C C . ASP A 1 88 ? -7.027 -4.07 -5.82 1 98.69 88 ASP A C 1
ATOM 651 O O . ASP A 1 88 ? -5.902 -3.662 -6.105 1 98.69 88 ASP A O 1
ATOM 655 N N . PHE A 1 89 ? -7.324 -4.707 -4.664 1 98.81 89 PHE A N 1
ATOM 656 C CA . PHE A 1 89 ? -6.32 -5.145 -3.703 1 98.81 89 PHE A CA 1
ATOM 657 C C . PHE A 1 89 ? -6.137 -6.656 -3.762 1 98.81 89 PHE A C 1
ATOM 659 O O . PHE A 1 89 ? -7.059 -7.383 -4.148 1 98.81 89 PHE A O 1
ATOM 666 N N . LEU A 1 90 ? -4.941 -7.066 -3.477 1 98.25 90 LEU A N 1
ATOM 667 C CA . LEU A 1 90 ? -4.664 -8.469 -3.178 1 98.25 90 LEU A CA 1
ATOM 668 C C . LEU A 1 90 ? -4.094 -8.617 -1.771 1 98.25 90 LEU A C 1
ATOM 670 O O . LEU A 1 90 ? -3.26 -7.816 -1.343 1 98.25 90 LEU A O 1
ATOM 674 N N . HIS A 1 91 ? -4.52 -9.602 -1.076 1 97.88 91 HIS A N 1
ATOM 675 C CA . HIS A 1 91 ? -3.963 -10.008 0.21 1 97.88 91 HIS A CA 1
ATOM 676 C C . HIS A 1 91 ? -3.305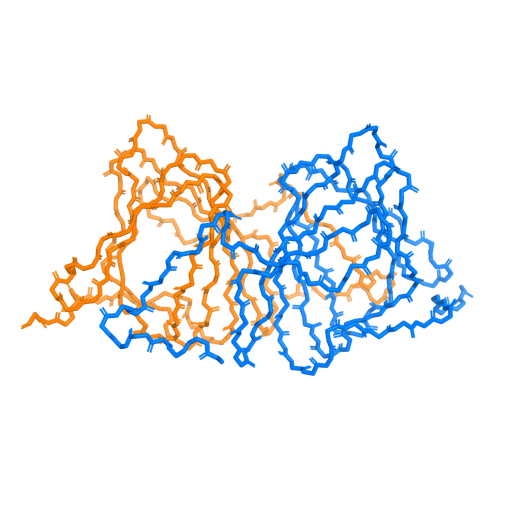 -11.375 0.118 1 97.88 91 HIS A C 1
ATOM 678 O O . HIS A 1 91 ? -3.943 -12.352 -0.287 1 97.88 91 HIS A O 1
ATOM 684 N N . ILE A 1 92 ? -2.084 -11.492 0.444 1 97 92 ILE A N 1
ATOM 685 C CA . ILE A 1 92 ? -1.321 -12.734 0.505 1 97 92 ILE A CA 1
ATOM 686 C C . ILE A 1 92 ? -0.856 -12.984 1.938 1 97 92 ILE A C 1
ATOM 688 O O . ILE A 1 92 ? 0.101 -12.359 2.404 1 97 92 ILE A O 1
ATOM 692 N N . PRO A 1 93 ? -1.452 -13.914 2.672 1 96.25 93 PRO A N 1
ATOM 693 C CA . PRO A 1 93 ? -1.064 -14.164 4.062 1 96.25 93 PRO A CA 1
ATOM 694 C C . PRO A 1 93 ? 0.308 -14.828 4.184 1 96.25 93 PRO A C 1
ATOM 696 O O . PRO A 1 93 ? 0.841 -15.336 3.193 1 96.25 93 PRO A O 1
ATOM 699 N N . PRO A 1 94 ? 0.832 -14.766 5.453 1 95.5 94 PRO A N 1
ATOM 700 C CA . PRO A 1 94 ? 2.102 -15.461 5.688 1 95.5 94 PRO A CA 1
ATOM 701 C C . PRO A 1 94 ? 2.074 -16.906 5.211 1 95.5 94 PRO A C 1
ATOM 703 O O . PRO A 1 94 ? 1.075 -17.609 5.402 1 95.5 94 PRO A O 1
ATOM 706 N N . TYR A 1 95 ? 3.119 -17.281 4.445 1 94.88 95 TYR A N 1
ATOM 707 C CA . TYR A 1 95 ? 3.438 -18.641 4.051 1 94.88 95 TYR A CA 1
ATOM 708 C C . TYR A 1 95 ? 2.523 -19.125 2.928 1 94.88 95 TYR A C 1
ATOM 710 O O . TYR A 1 95 ? 2.602 -20.266 2.496 1 94.88 95 TYR A O 1
ATOM 718 N N . ALA A 1 96 ? 1.66 -18.297 2.445 1 95.5 96 ALA A N 1
ATOM 719 C CA . ALA A 1 96 ? 0.791 -18.672 1.338 1 95.5 96 ALA A CA 1
ATOM 720 C C . ALA A 1 96 ? 1.581 -18.812 0.039 1 95.5 96 ALA A C 1
ATOM 722 O O . ALA A 1 96 ? 2.074 -17.812 -0.497 1 95.5 96 ALA A O 1
ATOM 723 N N . VAL A 1 97 ? 1.671 -20.016 -0.445 1 96.25 97 VAL A N 1
ATOM 724 C CA . VAL A 1 97 ? 2.346 -20.25 -1.716 1 96.25 97 VAL A CA 1
ATOM 725 C C . VAL A 1 97 ? 1.503 -19.703 -2.861 1 96.25 97 VAL A C 1
ATOM 727 O O . VAL A 1 97 ? 0.296 -19.938 -2.93 1 96.25 97 VAL A O 1
ATOM 730 N N . HIS A 1 98 ? 2.152 -18.953 -3.758 1 96.94 98 HIS A N 1
ATOM 731 C CA . HIS A 1 98 ? 1.438 -18.312 -4.859 1 96.94 98 HIS A CA 1
ATOM 732 C C . HIS A 1 98 ? 2.373 -18.031 -6.031 1 96.94 98 HIS A C 1
ATOM 734 O O . HIS A 1 98 ? 3.59 -18.188 -5.914 1 96.94 98 HIS A O 1
ATOM 740 N N . ARG A 1 99 ? 1.776 -17.734 -7.117 1 96.56 99 ARG A N 1
ATOM 741 C CA . ARG A 1 99 ? 2.432 -17.281 -8.336 1 96.56 99 ARG A CA 1
ATOM 742 C C . ARG A 1 99 ? 1.725 -16.062 -8.922 1 96.56 99 ARG A C 1
ATOM 744 O O . ARG A 1 99 ? 0.495 -16.031 -9.008 1 96.56 99 ARG A O 1
ATOM 751 N N . GLU A 1 100 ? 2.492 -15.07 -9.234 1 97.44 100 GLU A N 1
ATOM 752 C CA . GLU A 1 100 ? 1.977 -13.867 -9.883 1 97.44 100 GLU A CA 1
ATOM 753 C C . GLU A 1 100 ? 2.326 -13.852 -11.375 1 97.44 100 GLU A C 1
ATOM 755 O O . GLU A 1 100 ? 3.432 -14.234 -11.758 1 97.44 100 GLU A O 1
ATOM 760 N N . SER A 1 101 ? 1.462 -13.359 -12.18 1 98.31 101 SER A N 1
ATOM 761 C CA . SER A 1 101 ? 1.736 -13.195 -13.609 1 98.31 101 SER A CA 1
ATOM 762 C C . SER A 1 101 ? 0.925 -12.055 -14.203 1 98.31 101 SER A C 1
ATOM 764 O O . SER A 1 101 ? 0.049 -11.492 -13.539 1 98.31 101 SER A O 1
ATOM 766 N N . ASN A 1 102 ? 1.305 -11.656 -15.414 1 98.81 102 ASN A N 1
ATOM 767 C CA . ASN A 1 102 ? 0.595 -10.656 -16.203 1 98.81 102 ASN A CA 1
ATOM 768 C C . ASN A 1 102 ? 0.032 -11.25 -17.484 1 98.81 102 ASN A C 1
ATOM 770 O O . ASN A 1 102 ? 0.753 -11.398 -18.469 1 98.81 102 ASN A O 1
ATOM 774 N N . PRO A 1 103 ? -1.236 -11.555 -17.453 1 98.44 103 PRO A N 1
ATOM 775 C CA . PRO A 1 103 ? -1.838 -12.133 -18.656 1 98.44 103 PRO A CA 1
ATOM 776 C C . PRO A 1 103 ? -2.234 -11.086 -19.688 1 98.44 103 PRO A C 1
ATOM 778 O O . PRO A 1 103 ? -2.799 -11.422 -20.719 1 98.44 103 PRO A O 1
ATOM 781 N N . GLY A 1 104 ? -2.1 -9.836 -19.391 1 98.25 104 GLY A N 1
ATOM 782 C CA . GLY A 1 104 ? -2.529 -8.75 -20.25 1 98.25 104 GLY A CA 1
ATOM 783 C C . GLY A 1 104 ? -1.522 -8.414 -21.328 1 98.25 104 GLY A C 1
ATOM 784 O O . GLY A 1 104 ? -0.567 -9.164 -21.547 1 98.25 104 GLY A O 1
ATOM 785 N N . GLU A 1 105 ? -1.759 -7.246 -22.016 1 98.12 105 GLU A N 1
ATOM 786 C CA . GLU A 1 105 ? -0.953 -6.863 -23.172 1 98.12 105 GLU A CA 1
ATOM 787 C C . GLU A 1 105 ? -0.063 -5.668 -22.859 1 98.12 105 GLU A C 1
ATOM 789 O O . GLU A 1 105 ? 0.766 -5.27 -23.672 1 98.12 105 GLU A O 1
ATOM 794 N N . VAL A 1 106 ? -0.27 -5.105 -21.734 1 98.44 106 VAL A N 1
ATOM 795 C CA . VAL A 1 106 ? 0.559 -3.982 -21.312 1 98.44 106 VAL A CA 1
ATOM 796 C C . VAL A 1 106 ? 1.225 -4.312 -19.969 1 98.44 106 VAL A C 1
ATOM 798 O O . VAL A 1 106 ? 0.779 -5.211 -19.25 1 98.44 106 VAL A O 1
ATOM 801 N N . THR A 1 107 ? 2.27 -3.631 -19.641 1 98.56 107 THR A N 1
ATOM 802 C CA . THR A 1 107 ? 2.947 -3.826 -18.375 1 98.56 107 THR A CA 1
ATOM 803 C C . THR A 1 107 ? 1.999 -3.553 -17.203 1 98.56 107 THR A C 1
ATOM 805 O O . THR A 1 107 ? 1.236 -2.586 -17.234 1 98.56 107 THR A O 1
ATOM 808 N N . SER A 1 108 ? 1.979 -4.477 -16.266 1 98.75 108 SER A N 1
ATOM 809 C CA . SER A 1 108 ? 1.224 -4.23 -15.031 1 98.75 108 SER A CA 1
ATOM 810 C C . SER A 1 108 ? 2.09 -3.553 -13.977 1 98.75 108 SER A C 1
ATOM 812 O O . SER A 1 108 ? 3.312 -3.703 -13.977 1 98.75 108 SER A O 1
ATOM 814 N N . ARG A 1 109 ? 1.488 -2.758 -13.141 1 98.69 109 ARG A N 1
ATOM 815 C CA . ARG A 1 109 ? 2.131 -2.125 -11.992 1 98.69 109 ARG A CA 1
ATOM 816 C C . ARG A 1 109 ? 1.29 -2.299 -10.727 1 98.69 109 ARG A C 1
ATOM 818 O O . ARG A 1 109 ? 0.079 -2.072 -10.75 1 98.69 109 ARG A O 1
ATOM 825 N N . ALA A 1 110 ? 1.944 -2.713 -9.703 1 98.81 110 ALA A N 1
ATOM 826 C CA . ALA A 1 110 ? 1.279 -2.807 -8.406 1 98.81 110 ALA A CA 1
ATOM 827 C C . ALA A 1 110 ? 2.162 -2.248 -7.297 1 98.81 110 ALA A C 1
ATOM 829 O O . ALA A 1 110 ? 3.391 -2.252 -7.41 1 98.81 110 ALA A O 1
ATOM 830 N N . VAL A 1 111 ? 1.544 -1.728 -6.262 1 98.88 111 VAL A N 1
ATOM 831 C CA . VAL A 1 111 ? 2.195 -1.355 -5.012 1 98.88 111 VAL A CA 1
ATOM 832 C C . VAL A 1 111 ? 2.238 -2.559 -4.074 1 98.88 111 VAL A C 1
ATOM 834 O O . VAL A 1 111 ? 1.244 -3.275 -3.926 1 98.88 111 VAL A O 1
ATOM 837 N N . ILE A 1 112 ? 3.377 -2.775 -3.459 1 98.31 112 ILE A N 1
ATOM 838 C CA . ILE A 1 112 ? 3.557 -3.873 -2.516 1 98.31 112 ILE A CA 1
ATOM 839 C C . ILE A 1 112 ? 3.896 -3.314 -1.135 1 98.31 112 ILE A C 1
ATOM 841 O O . ILE A 1 112 ? 4.762 -2.445 -1.005 1 98.31 112 ILE A O 1
ATOM 845 N N . VAL A 1 113 ? 3.232 -3.758 -0.166 1 98.5 113 VAL A N 1
ATOM 846 C CA . VAL A 1 113 ? 3.637 -3.572 1.223 1 98.5 113 VAL A CA 1
ATOM 847 C C . VAL A 1 113 ? 3.609 -4.91 1.955 1 98.5 113 VAL A C 1
ATOM 849 O O . VAL A 1 113 ? 2.578 -5.586 1.988 1 98.5 113 VAL A O 1
ATOM 852 N N . ARG A 1 114 ? 4.727 -5.266 2.539 1 97.44 114 ARG A N 1
ATOM 853 C CA . ARG A 1 114 ? 4.84 -6.496 3.318 1 97.44 114 ARG A CA 1
ATOM 854 C C . ARG A 1 114 ? 5.098 -6.188 4.789 1 97.44 114 ARG A C 1
ATOM 856 O O . ARG A 1 114 ? 6.07 -5.512 5.129 1 97.44 114 ARG A O 1
ATOM 863 N N . ALA A 1 115 ? 4.246 -6.613 5.617 1 97.44 115 ALA A N 1
ATOM 864 C CA . ALA A 1 115 ? 4.406 -6.473 7.062 1 97.44 115 ALA A CA 1
ATOM 865 C C . ALA A 1 115 ? 4.922 -7.766 7.688 1 97.44 115 ALA A C 1
ATOM 867 O O . ALA A 1 115 ? 4.277 -8.812 7.586 1 97.44 115 ALA A O 1
ATOM 868 N N . GLY A 1 116 ? 5.953 -7.703 8.305 1 94.38 116 GLY A N 1
ATOM 869 C CA . GLY A 1 116 ? 6.594 -8.859 8.906 1 94.38 116 GLY A CA 1
ATOM 870 C C . GLY A 1 116 ? 8.109 -8.789 8.867 1 94.38 116 GLY A C 1
ATOM 871 O O . GLY A 1 116 ? 8.68 -7.719 8.664 1 94.38 116 GLY A O 1
ATOM 872 N N . GLU A 1 117 ? 8.742 -9.867 9.203 1 90.81 117 GLU A N 1
ATOM 873 C CA . GLU A 1 117 ? 10.203 -9.898 9.289 1 90.81 117 GLU A CA 1
ATOM 874 C C . GLU A 1 117 ? 10.773 -11.086 8.508 1 90.81 117 GLU A C 1
ATOM 876 O O . GLU A 1 117 ? 10.047 -12.031 8.188 1 90.81 117 GLU A O 1
ATOM 881 N N . GLY A 1 118 ? 12.078 -10.922 8.18 1 89 118 GLY A N 1
ATOM 882 C CA . GLY A 1 118 ? 12.758 -12.023 7.52 1 89 118 GLY A CA 1
ATOM 883 C C . GLY A 1 118 ? 12.914 -11.82 6.023 1 89 118 GLY A C 1
ATOM 884 O O . GLY A 1 118 ? 12.758 -10.703 5.527 1 89 118 GLY A O 1
ATOM 885 N N . VAL A 1 119 ? 13.367 -12.891 5.328 1 84.38 119 VAL A N 1
ATOM 886 C CA . VAL A 1 119 ? 13.578 -12.844 3.887 1 84.38 119 VAL A CA 1
ATOM 887 C C . VAL A 1 119 ? 12.242 -12.641 3.176 1 84.38 119 VAL A C 1
ATOM 889 O O . VAL A 1 119 ? 11.281 -13.367 3.428 1 84.38 119 VAL A O 1
ATOM 892 N N . PRO A 1 120 ? 12.227 -11.727 2.273 1 84.75 120 PRO A N 1
ATOM 893 C CA . PRO A 1 120 ? 10.93 -11.352 1.708 1 84.75 120 PRO A CA 1
ATOM 894 C C . PRO A 1 120 ? 10.391 -12.398 0.733 1 84.75 120 PRO A C 1
ATOM 896 O O . PRO A 1 120 ? 9.188 -12.438 0.465 1 84.75 120 PRO A O 1
ATOM 899 N N . THR A 1 121 ? 11.273 -13.25 0.174 1 90.56 121 THR A N 1
ATOM 900 C CA . THR A 1 121 ? 10.805 -14.195 -0.835 1 90.56 121 THR A CA 1
ATOM 901 C C . THR A 1 121 ? 11.492 -15.547 -0.667 1 90.56 121 THR A C 1
ATOM 903 O O . THR A 1 121 ? 12.719 -15.617 -0.56 1 90.56 121 THR A O 1
ATOM 906 N N . ILE A 1 122 ? 10.805 -16.609 -0.649 1 94 122 ILE A N 1
ATOM 907 C CA . ILE A 1 122 ? 11.273 -17.984 -0.583 1 94 122 ILE A CA 1
ATOM 908 C C . ILE A 1 122 ? 10.672 -18.797 -1.731 1 94 122 ILE A C 1
ATOM 910 O O . ILE A 1 122 ? 9.461 -19.031 -1.77 1 94 122 ILE A O 1
ATOM 914 N N . ASN A 1 123 ? 11.531 -19.219 -2.654 1 94.88 123 ASN A N 1
ATOM 915 C CA . ASN A 1 123 ? 11.078 -20 -3.801 1 94.88 123 ASN A CA 1
ATOM 916 C C . ASN A 1 123 ? 10.805 -21.438 -3.418 1 94.88 123 ASN A C 1
ATOM 918 O O . ASN A 1 123 ? 11.531 -22.031 -2.613 1 94.88 123 ASN A O 1
ATOM 922 N N . VAL A 1 124 ? 9.781 -22.031 -3.975 1 96.75 124 VAL A N 1
ATOM 923 C CA . VAL A 1 124 ? 9.422 -23.422 -3.762 1 96.75 124 VAL A CA 1
ATOM 924 C C . VAL A 1 124 ? 9.141 -24.094 -5.105 1 96.75 124 VAL A C 1
ATOM 926 O O . VAL A 1 124 ? 8.992 -23.422 -6.125 1 96.75 124 VAL A O 1
ATOM 929 N N . ASP A 1 125 ? 9.062 -25.328 -5.152 1 95.69 125 ASP A N 1
ATOM 930 C CA . ASP A 1 125 ? 8.938 -26.078 -6.395 1 95.69 125 ASP A CA 1
ATOM 931 C C . ASP A 1 125 ? 7.527 -25.953 -6.977 1 95.69 125 ASP A C 1
ATOM 933 O O . ASP A 1 125 ? 7.34 -26.078 -8.188 1 95.69 125 ASP A O 1
ATOM 937 N N . GLY A 1 126 ? 6.516 -25.797 -6.078 1 94.12 126 GLY A N 1
ATOM 938 C CA . GLY A 1 126 ? 5.133 -25.719 -6.508 1 94.12 126 GLY A CA 1
ATOM 939 C C . GLY A 1 126 ? 4.152 -25.578 -5.355 1 94.12 126 GLY A C 1
ATOM 940 O O . GLY A 1 126 ? 4.559 -25.562 -4.191 1 94.12 126 GLY A O 1
ATOM 941 N N . PRO A 1 127 ? 2.951 -25.406 -5.754 1 92.25 127 PRO A N 1
ATOM 942 C CA . PRO A 1 127 ? 1.935 -25.406 -4.695 1 92.25 127 PRO A CA 1
ATOM 943 C C . PRO A 1 127 ? 1.677 -26.812 -4.137 1 92.25 127 PRO A C 1
ATOM 945 O O . PRO A 1 127 ? 2.17 -27.797 -4.684 1 92.25 127 PRO A O 1
ATOM 948 N N . ALA A 1 128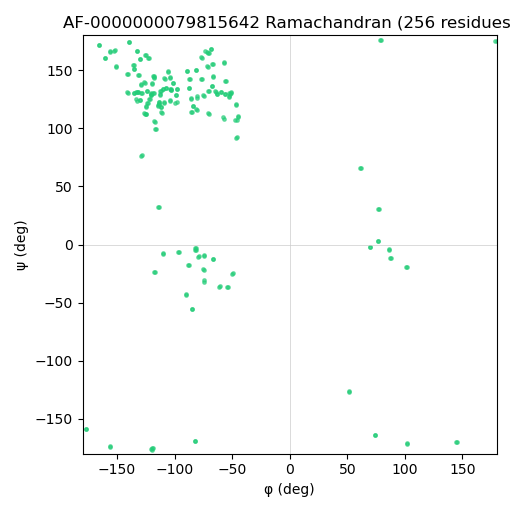 ? 1.012 -26.828 -3.043 1 87.69 128 ALA A N 1
ATOM 949 C CA . ALA A 1 128 ? 0.567 -28.125 -2.564 1 87.69 128 ALA A CA 1
ATOM 950 C C . ALA A 1 128 ? -0.272 -28.844 -3.619 1 87.69 128 ALA A C 1
ATOM 952 O O . ALA A 1 128 ? -1.013 -28.203 -4.367 1 87.69 128 ALA A O 1
ATOM 953 N N . PRO A 1 129 ? -0.106 -30.094 -3.746 1 87.25 129 PRO A N 1
ATOM 954 C CA . PRO A 1 129 ? -0.935 -30.828 -4.703 1 87.25 129 PRO A CA 1
ATOM 955 C C . PRO A 1 129 ? -2.43 -30.672 -4.43 1 87.25 129 PRO A C 1
ATOM 957 O O . PRO A 1 129 ? -2.828 -30.391 -3.299 1 87.25 129 PRO A O 1
ATOM 960 N N . ALA A 1 130 ? -3.227 -30.859 -5.426 1 84.06 130 ALA A N 1
ATOM 961 C CA . ALA A 1 130 ? -4.68 -30.75 -5.312 1 84.06 130 ALA A CA 1
ATOM 962 C C . ALA A 1 130 ? -5.258 -31.922 -4.527 1 84.06 130 ALA A C 1
ATOM 964 O O . ALA A 1 130 ? -4.715 -33.031 -4.562 1 84.06 130 ALA A O 1
ATOM 965 N N . MET B 1 1 ? -13.836 -10.969 11.242 1 33.41 1 MET B N 1
ATOM 966 C CA . MET B 1 1 ? -12.531 -11.227 10.648 1 33.41 1 MET B CA 1
ATOM 967 C C . MET B 1 1 ? -12.648 -12.164 9.453 1 33.41 1 MET B C 1
ATOM 969 O O . MET B 1 1 ? -13.219 -13.25 9.562 1 33.41 1 MET B O 1
ATOM 973 N N . HIS B 1 2 ? -12.852 -11.648 8.289 1 44.25 2 HIS B N 1
ATOM 974 C CA . HIS B 1 2 ? -13.117 -12.578 7.199 1 44.25 2 HIS B CA 1
ATOM 975 C C . HIS B 1 2 ? -12.125 -13.734 7.207 1 44.25 2 HIS B C 1
ATOM 977 O O . HIS B 1 2 ? -10.914 -13.516 7.23 1 44.25 2 HIS B O 1
ATOM 983 N N . GLN B 1 3 ? -12.492 -14.734 7.859 1 48.62 3 GLN B N 1
ATOM 984 C CA . GLN B 1 3 ? -11.68 -15.938 7.98 1 48.62 3 GLN B CA 1
ATOM 985 C C . GLN B 1 3 ? -11.117 -16.359 6.625 1 48.62 3 GLN B C 1
ATOM 987 O O . GLN B 1 3 ? -11.836 -16.391 5.625 1 48.62 3 GLN B O 1
ATOM 992 N N . GLN B 1 4 ? -9.828 -16.141 6.477 1 56.62 4 GLN B N 1
ATOM 993 C CA . GLN B 1 4 ? -9.133 -16.625 5.293 1 56.62 4 GLN B CA 1
ATOM 994 C C . GLN B 1 4 ? -9.531 -18.062 4.961 1 56.62 4 GLN B C 1
ATOM 996 O O . GLN B 1 4 ? -9.617 -18.906 5.852 1 56.62 4 GLN B O 1
ATOM 1001 N N . ASP B 1 5 ? -10.273 -18.203 3.838 1 66.31 5 ASP B N 1
ATOM 1002 C CA . ASP B 1 5 ? -10.547 -19.531 3.316 1 66.31 5 ASP B CA 1
ATOM 1003 C C . ASP B 1 5 ? -9.25 -20.297 3.037 1 66.31 5 ASP B C 1
ATOM 1005 O O . ASP B 1 5 ? -8.469 -19.891 2.176 1 66.31 5 ASP B O 1
ATOM 1009 N N . PRO B 1 6 ? -8.945 -21.312 3.877 1 68.06 6 PRO B N 1
ATOM 1010 C CA . PRO B 1 6 ? -7.695 -22.047 3.67 1 68.06 6 PRO B CA 1
ATOM 1011 C C . PRO B 1 6 ? -7.508 -22.5 2.223 1 68.06 6 PRO B C 1
ATOM 1013 O O . PRO B 1 6 ? -6.379 -22.703 1.777 1 68.06 6 PRO B O 1
ATOM 1016 N N . ALA B 1 7 ? -8.641 -22.641 1.504 1 73.44 7 ALA B N 1
ATOM 1017 C CA . ALA B 1 7 ? -8.562 -23.078 0.115 1 73.44 7 ALA B CA 1
ATOM 1018 C C . ALA B 1 7 ? -8.18 -21.938 -0.809 1 73.44 7 ALA B C 1
ATOM 1020 O O . ALA B 1 7 ? -7.812 -22.156 -1.966 1 73.44 7 ALA B O 1
ATOM 1021 N N . ARG B 1 8 ? -8.203 -20.734 -0.296 1 81.12 8 ARG B N 1
ATOM 1022 C CA . ARG B 1 8 ? -7.828 -19.547 -1.036 1 81.12 8 ARG B CA 1
ATOM 1023 C C . ARG B 1 8 ? -6.805 -18.719 -0.264 1 81.12 8 ARG B C 1
ATOM 1025 O O . ARG B 1 8 ? -7.137 -17.672 0.308 1 81.12 8 ARG B O 1
ATOM 1032 N N . PRO B 1 9 ? -5.625 -19.25 -0.348 1 86.12 9 PRO B N 1
ATOM 1033 C CA . PRO B 1 9 ? -4.633 -18.609 0.52 1 86.12 9 PRO B CA 1
ATOM 1034 C C . PRO B 1 9 ? -4.43 -17.125 0.192 1 86.12 9 PRO B C 1
ATOM 1036 O O . PRO B 1 9 ? -4.207 -16.328 1.094 1 86.12 9 PRO B O 1
ATOM 1039 N N . ALA B 1 10 ? -4.504 -16.781 -1.161 1 92.38 10 ALA B N 1
ATOM 1040 C CA . ALA B 1 10 ? -4.473 -15.391 -1.589 1 92.38 10 ALA B CA 1
ATOM 1041 C C . ALA B 1 10 ? -5.832 -14.938 -2.109 1 92.38 10 ALA B C 1
ATOM 1043 O O . ALA B 1 10 ? -6.551 -15.719 -2.742 1 92.38 10 ALA B O 1
ATOM 1044 N N . ARG B 1 11 ? -6.164 -13.68 -1.819 1 91.88 11 ARG B N 1
ATOM 1045 C CA . ARG B 1 11 ? -7.484 -13.242 -2.268 1 91.88 11 ARG B CA 1
ATOM 1046 C C . ARG B 1 11 ? -7.418 -11.852 -2.889 1 91.88 11 ARG B C 1
ATOM 1048 O O . ARG B 1 11 ? -6.57 -11.031 -2.514 1 91.88 11 ARG B O 1
ATOM 1055 N N . VAL B 1 12 ? -8.367 -11.602 -3.752 1 95.94 12 VAL B N 1
ATOM 1056 C CA . VAL B 1 12 ? -8.562 -10.305 -4.383 1 95.94 12 VAL B CA 1
ATOM 1057 C C . VAL B 1 12 ? -9.742 -9.578 -3.734 1 95.94 12 VAL B C 1
ATOM 1059 O O . VAL B 1 12 ? -10.766 -10.203 -3.436 1 95.94 12 VAL B O 1
ATOM 1062 N N . VAL B 1 13 ? -9.617 -8.391 -3.408 1 96.81 13 VAL B N 1
ATOM 1063 C CA . VAL B 1 13 ? -10.688 -7.484 -3.002 1 96.81 13 VAL B CA 1
ATOM 1064 C C . VAL B 1 13 ? -10.891 -6.41 -4.07 1 96.81 13 VAL B C 1
ATOM 1066 O O . VAL B 1 13 ? -10.023 -5.551 -4.262 1 96.81 13 VAL B O 1
ATOM 1069 N N . GLY B 1 14 ? -12.039 -6.465 -4.699 1 97.5 14 GLY B N 1
ATOM 1070 C CA . GLY B 1 14 ? -12.32 -5.508 -5.758 1 97.5 14 GLY B CA 1
ATOM 1071 C C . GLY B 1 14 ? -12.562 -4.105 -5.242 1 97.5 14 GLY B C 1
ATOM 1072 O O . GLY B 1 14 ? -13 -3.922 -4.105 1 97.5 14 GLY B O 1
ATOM 1073 N N . GLU B 1 15 ? -12.266 -3.143 -6.117 1 96.69 15 GLU B N 1
ATOM 1074 C CA . GLU B 1 15 ? -12.508 -1.752 -5.746 1 96.69 15 GLU B CA 1
ATOM 1075 C C . GLU B 1 15 ? -13.945 -1.544 -5.293 1 96.69 15 GLU B C 1
ATOM 1077 O O . GLU B 1 15 ? -14.211 -0.773 -4.363 1 96.69 15 GLU B O 1
ATOM 1082 N N . ASP B 1 16 ? -14.852 -2.219 -5.91 1 95.88 16 ASP B N 1
ATOM 1083 C CA . ASP B 1 16 ? -16.281 -2.049 -5.621 1 95.88 16 ASP B CA 1
ATOM 1084 C C . ASP B 1 16 ? -16.656 -2.707 -4.297 1 95.88 16 ASP B C 1
ATOM 1086 O O . ASP B 1 16 ? -17.781 -2.553 -3.818 1 95.88 16 ASP B O 1
ATOM 1090 N N . GLU B 1 17 ? -15.758 -3.48 -3.689 1 96.25 17 GLU B N 1
ATOM 1091 C CA . GLU B 1 17 ? -16.031 -4.191 -2.443 1 96.25 17 GLU B CA 1
ATOM 1092 C C . GLU B 1 17 ? -15.508 -3.408 -1.24 1 96.25 17 GLU B C 1
ATOM 1094 O O . GLU B 1 17 ? -15.703 -3.816 -0.094 1 96.25 17 GLU B O 1
ATOM 1099 N N . LEU B 1 18 ? -14.766 -2.281 -1.542 1 95.75 18 LEU B N 1
ATOM 1100 C CA . LEU B 1 18 ? -14.234 -1.48 -0.443 1 95.75 18 LEU B CA 1
ATOM 1101 C C . LEU B 1 18 ? -15.367 -0.824 0.342 1 95.75 18 LEU B C 1
ATOM 1103 O O . LEU B 1 18 ? -16.359 -0.399 -0.24 1 95.75 18 LEU B O 1
ATOM 1107 N N . SER B 1 19 ? -15.195 -0.72 1.594 1 94.31 19 SER B N 1
ATOM 1108 C CA . SER B 1 19 ? -16.234 -0.171 2.451 1 94.31 19 SER B CA 1
ATOM 1109 C C . SER B 1 19 ? -15.766 1.096 3.158 1 94.31 19 SER B C 1
ATOM 1111 O O . SER B 1 19 ? -14.602 1.197 3.549 1 94.31 19 SER B O 1
ATOM 1113 N N . VAL B 1 20 ? -16.719 2.033 3.344 1 91.38 20 VAL B N 1
ATOM 1114 C CA . VAL B 1 20 ? -16.375 3.299 3.99 1 91.38 20 VAL B CA 1
ATOM 1115 C C . VAL B 1 20 ? -15.922 3.041 5.426 1 91.38 20 VAL B C 1
ATOM 1117 O O . VAL B 1 20 ? -16.531 2.25 6.145 1 91.38 20 VAL B O 1
ATOM 1120 N N . ALA B 1 21 ? -14.727 3.658 5.688 1 81.88 21 ALA B N 1
ATOM 1121 C CA . ALA B 1 21 ? -14.164 3.557 7.027 1 81.88 21 ALA B CA 1
ATOM 1122 C C . ALA B 1 21 ? -13.695 4.918 7.535 1 81.88 21 ALA B C 1
ATOM 1124 O O . ALA B 1 21 ? -12.969 5.629 6.84 1 81.88 21 ALA B O 1
ATOM 1125 N N . ASP B 1 22 ? -14.133 5.426 8.711 1 74.19 22 ASP B N 1
ATOM 1126 C CA . ASP B 1 22 ? -13.648 6.602 9.43 1 74.19 22 ASP B CA 1
ATOM 1127 C C . ASP B 1 22 ? -13.836 7.867 8.594 1 74.19 22 ASP B C 1
ATOM 1129 O O . ASP B 1 22 ? -12.867 8.57 8.305 1 74.19 22 ASP B O 1
ATOM 1133 N N . PRO B 1 23 ? -14.992 8.312 8.289 1 75.56 23 PRO B N 1
ATOM 1134 C CA . PRO B 1 23 ? -15.188 9.445 7.379 1 75.56 23 PRO B CA 1
ATOM 1135 C C . PRO B 1 23 ? -14.984 10.797 8.062 1 75.56 23 PRO B C 1
ATOM 1137 O O . PRO B 1 23 ? -15.305 10.953 9.242 1 75.56 23 PRO B O 1
ATOM 1140 N N . THR B 1 24 ? -14.125 11.617 7.5 1 81.69 24 THR B N 1
ATOM 1141 C CA . THR B 1 24 ? -14.023 13.055 7.719 1 81.69 24 THR B CA 1
ATOM 1142 C C . THR B 1 24 ? -14.633 13.82 6.551 1 81.69 24 THR B C 1
ATOM 1144 O O . THR B 1 24 ? -14.453 13.445 5.391 1 81.69 24 THR B O 1
ATOM 1147 N N . PRO B 1 25 ? -15.461 14.812 6.852 1 89 25 PRO B N 1
ATOM 1148 C CA . PRO B 1 25 ? -16.062 15.523 5.715 1 89 25 PRO B CA 1
ATOM 1149 C C . PRO B 1 25 ? -15.031 15.891 4.648 1 89 25 PRO B C 1
ATOM 1151 O O . PRO B 1 25 ? -14.031 16.547 4.953 1 89 25 PRO B O 1
ATOM 1154 N N . GLY B 1 26 ? -15.188 15.438 3.436 1 94.81 26 GLY B N 1
ATOM 1155 C CA . GLY B 1 26 ? -14.312 15.727 2.311 1 94.81 26 GLY B CA 1
ATOM 1156 C C . GLY B 1 26 ? -13.141 14.766 2.199 1 94.81 26 GLY B C 1
ATOM 1157 O O . GLY B 1 26 ? -12.352 14.844 1.256 1 94.81 26 GLY B O 1
ATOM 1158 N N . MET B 1 27 ? -12.953 14 3.197 1 95.19 27 MET B N 1
ATOM 1159 C CA . MET B 1 27 ? -11.93 12.961 3.215 1 95.19 27 MET B CA 1
ATOM 1160 C C . MET B 1 27 ? -12.539 11.602 3.541 1 95.19 27 MET B C 1
ATOM 1162 O O . MET B 1 27 ? -13.055 11.398 4.641 1 95.19 27 MET B O 1
ATOM 1166 N N . THR B 1 28 ? -12.531 10.719 2.576 1 94.75 28 THR B N 1
ATOM 1167 C CA . THR B 1 28 ? -13.172 9.422 2.734 1 94.75 28 THR B CA 1
ATOM 1168 C C . THR B 1 28 ? -12.141 8.297 2.723 1 94.75 28 THR B C 1
ATOM 1170 O O . THR B 1 28 ? -11.359 8.172 1.774 1 94.75 28 THR B O 1
ATOM 1173 N N . ARG B 1 29 ? -12.102 7.551 3.777 1 94.56 29 ARG B N 1
ATOM 1174 C CA . ARG B 1 29 ? -11.305 6.328 3.818 1 94.56 29 ARG B CA 1
ATOM 1175 C C . ARG B 1 29 ? -12.172 5.102 3.549 1 94.56 29 ARG B C 1
ATOM 1177 O O . ARG B 1 29 ? -13.305 5.016 4.035 1 94.56 29 ARG B O 1
ATOM 1184 N N . ARG B 1 30 ? -11.711 4.207 2.697 1 96.44 30 ARG B N 1
ATOM 1185 C CA . ARG B 1 30 ? -12.383 2.941 2.414 1 96.44 30 ARG B CA 1
ATOM 1186 C C . ARG B 1 30 ? -11.477 1.76 2.758 1 96.44 30 ARG B C 1
ATOM 1188 O O . ARG B 1 30 ? -10.297 1.746 2.398 1 96.44 30 ARG B O 1
ATOM 1195 N N . LEU B 1 31 ? -12.047 0.842 3.508 1 96.62 31 LEU B N 1
ATOM 1196 C CA . LEU B 1 31 ? -11.328 -0.339 3.965 1 96.62 31 LEU B CA 1
ATOM 1197 C C . LEU B 1 31 ? -11.383 -1.45 2.922 1 96.62 31 LEU B C 1
ATOM 1199 O O . LEU B 1 31 ? -12.461 -1.779 2.42 1 96.62 31 LEU B O 1
ATOM 1203 N N . ALA B 1 32 ? -10.258 -1.975 2.508 1 97.62 32 ALA B N 1
ATOM 1204 C CA . ALA B 1 32 ? -10.203 -3.199 1.715 1 97.62 32 ALA B CA 1
ATOM 1205 C C . ALA B 1 32 ? -10.219 -4.434 2.611 1 97.62 32 ALA B C 1
ATOM 1207 O O . ALA B 1 32 ? -11.078 -5.305 2.471 1 97.62 32 ALA B O 1
ATOM 1208 N N . PHE B 1 33 ? -9.219 -4.48 3.586 1 95.44 33 PHE B N 1
ATOM 1209 C CA . PHE B 1 33 ? -9.172 -5.559 4.566 1 95.44 33 PHE B CA 1
ATOM 1210 C C . PHE B 1 33 ? -8.328 -5.16 5.77 1 95.44 33 PHE B C 1
ATOM 1212 O O . PHE B 1 33 ? -7.547 -4.207 5.699 1 95.44 33 PHE B O 1
ATOM 1219 N N . ARG B 1 34 ? -8.539 -5.867 6.844 1 94.38 34 ARG B N 1
ATOM 1220 C CA . ARG B 1 34 ? -7.746 -5.77 8.07 1 94.38 34 ARG B CA 1
ATOM 1221 C C . ARG B 1 34 ? -7.281 -7.145 8.531 1 94.38 34 ARG B C 1
ATOM 1223 O O . ARG B 1 34 ? -8.023 -8.125 8.43 1 94.38 34 ARG B O 1
ATOM 1230 N N . THR B 1 35 ? -6.07 -7.203 8.938 1 94.31 35 THR B N 1
ATOM 1231 C CA . THR B 1 35 ? -5.543 -8.391 9.602 1 94.31 35 THR B CA 1
ATOM 1232 C C . THR B 1 35 ? -5.059 -8.055 11.008 1 94.31 35 THR B C 1
ATOM 1234 O O . THR B 1 35 ? -5.27 -6.941 11.492 1 94.31 35 THR B O 1
ATOM 1237 N N . ASP B 1 36 ? -4.504 -9.031 11.656 1 91.81 36 ASP B N 1
ATOM 1238 C CA . ASP B 1 36 ? -3.916 -8.766 12.969 1 91.81 36 ASP B CA 1
ATOM 1239 C C . ASP B 1 36 ? -2.703 -7.844 12.852 1 91.81 36 ASP B C 1
ATOM 1241 O O . ASP B 1 36 ? -2.281 -7.238 13.836 1 91.81 36 ASP B O 1
ATOM 1245 N N . ARG B 1 37 ? -2.234 -7.645 11.625 1 92.88 37 ARG B N 1
ATOM 1246 C CA . ARG B 1 37 ? -0.973 -6.93 11.453 1 92.88 37 ARG B CA 1
ATOM 1247 C C . ARG B 1 37 ? -1.179 -5.633 10.672 1 92.88 37 ARG B C 1
ATOM 1249 O O . ARG B 1 37 ? -0.371 -4.711 10.773 1 92.88 37 ARG B O 1
ATOM 1256 N N . THR B 1 38 ? -2.309 -5.668 9.883 1 95.62 38 THR B N 1
ATOM 1257 C CA . THR B 1 38 ? -2.361 -4.527 8.977 1 95.62 38 THR B CA 1
ATOM 1258 C C . THR B 1 38 ? -3.789 -4.004 8.852 1 95.62 38 THR B C 1
ATOM 1260 O O . THR B 1 38 ? -4.75 -4.758 9 1 95.62 38 THR B O 1
ATOM 1263 N N . TRP B 1 39 ? -3.955 -2.73 8.688 1 95.5 39 TRP B N 1
ATOM 1264 C CA . TRP B 1 39 ? -5.113 -2.043 8.125 1 95.5 39 TRP B CA 1
ATOM 1265 C C . TRP B 1 39 ? -4.824 -1.578 6.699 1 95.5 39 TRP B C 1
ATOM 1267 O O . TRP B 1 39 ? -3.826 -0.9 6.449 1 95.5 39 TRP B O 1
ATOM 1277 N N . THR B 1 40 ? -5.637 -1.963 5.688 1 97.44 40 THR B N 1
ATOM 1278 C CA . THR B 1 40 ? -5.375 -1.684 4.281 1 97.44 40 THR B CA 1
ATOM 1279 C C . THR B 1 40 ? -6.59 -1.048 3.617 1 97.44 40 THR B C 1
ATOM 1281 O O . THR B 1 40 ? -7.707 -1.56 3.732 1 97.44 40 THR B O 1
ATOM 1284 N N . GLY B 1 41 ? -6.367 0.051 2.922 1 97.62 41 GLY B N 1
ATOM 1285 C CA . GLY B 1 41 ? -7.461 0.693 2.209 1 97.62 41 GLY B CA 1
ATOM 1286 C C . GLY B 1 41 ? -7.02 1.896 1.397 1 97.62 41 GLY B C 1
ATOM 1287 O O . GLY B 1 41 ? -5.879 1.952 0.931 1 97.62 41 GLY B O 1
ATOM 1288 N N . THR B 1 42 ? -7.977 2.779 1.095 1 98.19 42 THR B N 1
ATOM 1289 C CA . THR B 1 42 ? -7.707 3.996 0.334 1 98.19 42 THR B CA 1
ATOM 1290 C C . THR B 1 42 ? -8.188 5.227 1.094 1 98.19 42 THR B C 1
ATOM 1292 O O . THR B 1 42 ? -8.938 5.109 2.07 1 98.19 42 THR B O 1
ATOM 1295 N N . VAL B 1 43 ? -7.727 6.344 0.711 1 97.69 43 VAL B N 1
ATOM 1296 C CA . VAL B 1 43 ? -8.25 7.629 1.17 1 97.69 43 VAL B CA 1
ATOM 1297 C C . VAL B 1 43 ? -8.398 8.578 -0.015 1 97.69 43 VAL B C 1
ATOM 1299 O O . VAL B 1 43 ? -7.508 8.672 -0.861 1 97.69 43 VAL B O 1
ATOM 1302 N N . GLU B 1 44 ? -9.477 9.141 -0.109 1 97.88 44 GLU B N 1
ATOM 1303 C CA . GLU B 1 44 ? -9.758 10.219 -1.061 1 97.88 44 GLU B CA 1
ATOM 1304 C C . GLU B 1 44 ? -10 11.539 -0.343 1 97.88 44 GLU B C 1
ATOM 1306 O O . GLU B 1 44 ? -10.781 11.609 0.603 1 97.88 44 GLU B O 1
ATOM 1311 N N . THR B 1 45 ? -9.312 12.523 -0.763 1 98.19 45 THR B N 1
ATOM 1312 C CA . THR B 1 45 ? -9.391 13.836 -0.147 1 98.19 45 THR B CA 1
ATOM 1313 C C . THR B 1 45 ? -9.773 14.898 -1.18 1 98.19 45 THR B C 1
ATOM 1315 O O . THR B 1 45 ? -9.086 15.062 -2.191 1 98.19 45 THR B O 1
ATOM 1318 N N . ALA B 1 46 ? -10.867 15.602 -0.966 1 98.31 46 ALA B N 1
ATOM 1319 C CA . ALA B 1 46 ? -11.328 16.656 -1.868 1 98.31 46 ALA B CA 1
ATOM 1320 C C . ALA B 1 46 ? -10.367 17.844 -1.87 1 98.31 46 ALA B C 1
ATOM 1322 O O . ALA B 1 46 ? -9.617 18.047 -0.913 1 98.31 46 ALA B O 1
ATOM 1323 N N . PRO B 1 47 ? -10.391 18.609 -2.996 1 98.56 47 PRO B N 1
ATOM 1324 C CA . PRO B 1 47 ? -9.578 19.812 -3.033 1 98.56 47 PRO B CA 1
ATOM 1325 C C . PRO B 1 47 ? -9.82 20.734 -1.832 1 98.56 47 PRO B C 1
ATOM 1327 O O . PRO B 1 47 ? -10.969 20.969 -1.462 1 98.56 47 PRO B O 1
ATOM 1330 N N . GLY B 1 48 ? -8.727 21.141 -1.199 1 97.75 48 GLY B N 1
ATOM 1331 C CA . GLY B 1 48 ? -8.812 22.141 -0.14 1 97.75 48 GLY B CA 1
ATOM 1332 C C . GLY B 1 48 ? -9.109 21.531 1.221 1 97.75 48 GLY B C 1
ATOM 1333 O O . GLY B 1 48 ? -9.102 22.234 2.232 1 97.75 48 GLY B O 1
ATOM 1334 N N . VAL B 1 49 ? -9.336 20.281 1.334 1 97.88 49 VAL B N 1
ATOM 1335 C CA . VAL B 1 49 ? -9.695 19.625 2.588 1 97.88 49 VAL B CA 1
ATOM 1336 C C . VAL B 1 49 ? -8.422 19.219 3.33 1 97.88 49 VAL B C 1
ATOM 1338 O O . VAL B 1 49 ? -7.453 18.766 2.715 1 97.88 49 VAL B O 1
ATOM 1341 N N . ALA B 1 50 ? -8.469 19.344 4.641 1 96.62 50 ALA B N 1
ATOM 1342 C CA . ALA B 1 50 ? -7.363 18.953 5.508 1 96.62 50 ALA B CA 1
ATOM 1343 C C . ALA B 1 50 ? -7.863 18.094 6.676 1 96.62 50 ALA B C 1
ATOM 1345 O O . ALA B 1 50 ? -8.961 18.328 7.191 1 96.62 50 ALA B O 1
ATOM 1346 N N . SER B 1 51 ? -7.008 17.188 7.035 1 95.88 51 SER B N 1
ATOM 1347 C CA . SER B 1 51 ? -7.281 16.5 8.289 1 95.88 51 SER B CA 1
ATOM 1348 C C . SER B 1 51 ? -6.926 17.375 9.492 1 95.88 51 SER B C 1
ATOM 1350 O O . SER B 1 51 ? -6.223 18.375 9.352 1 95.88 51 SER B O 1
ATOM 1352 N N . GLY B 1 52 ? -7.52 16.969 10.641 1 95.06 52 GLY B N 1
ATOM 1353 C CA . GLY B 1 52 ? -6.926 17.484 11.867 1 95.06 52 GLY B CA 1
ATOM 1354 C C . GLY B 1 52 ? -5.543 16.938 12.141 1 95.06 52 GLY B C 1
ATOM 1355 O O . GLY B 1 52 ? -5.094 16 11.461 1 95.06 52 GLY B O 1
ATOM 1356 N N . TRP B 1 53 ? -4.852 17.547 13.117 1 96.38 53 TRP B N 1
ATOM 1357 C CA . TRP B 1 53 ? -3.594 16.969 13.586 1 96.38 53 TRP B CA 1
ATOM 1358 C C . TRP B 1 53 ? -3.834 15.648 14.305 1 96.38 53 TRP B C 1
ATOM 1360 O O . TRP B 1 53 ? -4.746 15.531 15.125 1 96.38 53 TRP B O 1
ATOM 1370 N N . HIS B 1 54 ? -3.012 14.664 14.031 1 95.69 54 HIS B N 1
ATOM 1371 C CA . HIS B 1 54 ? -3.217 13.328 14.586 1 95.69 54 HIS B CA 1
ATOM 1372 C C . HIS B 1 54 ? -1.975 12.461 14.414 1 95.69 54 HIS B C 1
ATOM 1374 O O . HIS B 1 54 ? -0.997 12.891 13.789 1 95.69 54 HIS B O 1
ATOM 1380 N N . HIS B 1 55 ? -1.978 11.336 15.008 1 95.94 55 HIS B N 1
ATOM 1381 C CA . HIS B 1 55 ? -1.032 10.258 14.742 1 95.94 55 HIS B CA 1
ATOM 1382 C C . HIS B 1 55 ? -1.729 8.898 14.742 1 95.94 55 HIS B C 1
ATOM 1384 O O . HIS B 1 55 ? -2.928 8.812 15.016 1 95.94 55 HIS B O 1
ATOM 1390 N N . HIS B 1 56 ? -0.978 7.898 14.398 1 95.62 56 HIS B N 1
ATOM 1391 C CA . HIS B 1 56 ? -1.579 6.582 14.219 1 95.62 56 HIS B CA 1
ATOM 1392 C C . HIS B 1 56 ? -1.068 5.594 15.266 1 95.62 56 HIS B C 1
ATOM 1394 O O . HIS B 1 56 ? -0.921 4.406 14.977 1 95.62 56 HIS B O 1
ATOM 1400 N N . GLY B 1 57 ? -0.792 6.141 16.438 1 94.69 57 GLY B N 1
ATOM 1401 C CA . GLY B 1 57 ? -0.315 5.281 17.5 1 94.69 57 GLY B CA 1
ATOM 1402 C C . GLY B 1 57 ? 0.863 4.418 17.094 1 94.69 57 GLY B C 1
ATOM 1403 O O . GLY B 1 57 ? 1.848 4.918 16.547 1 94.69 57 GLY B O 1
ATOM 1404 N N . ASP B 1 58 ? 0.731 3.088 17.297 1 94.62 58 ASP B N 1
ATOM 1405 C CA . ASP B 1 58 ? 1.821 2.145 17.078 1 94.62 58 ASP B CA 1
ATOM 1406 C C . ASP B 1 58 ? 1.923 1.77 15.594 1 94.62 58 ASP B C 1
ATOM 1408 O O . ASP B 1 58 ? 2.812 1.014 15.203 1 94.62 58 ASP B O 1
ATOM 1412 N N . HIS B 1 59 ? 1.067 2.254 14.812 1 95.88 59 HIS B N 1
ATOM 1413 C CA . HIS B 1 59 ? 1.036 1.848 13.414 1 95.88 59 HIS B CA 1
ATOM 1414 C C . HIS B 1 59 ? 2.164 2.504 12.625 1 95.88 59 HIS B C 1
ATOM 1416 O O . HIS B 1 59 ? 2.408 3.705 12.766 1 95.88 59 HIS B O 1
ATOM 1422 N N . ASP B 1 60 ? 2.926 1.724 11.898 1 96.56 60 ASP B N 1
ATOM 1423 C CA . ASP B 1 60 ? 3.809 2.168 10.828 1 96.56 60 ASP B CA 1
ATOM 1424 C C . ASP B 1 60 ? 3.051 2.285 9.508 1 96.56 60 ASP B C 1
ATOM 1426 O O . ASP B 1 60 ? 2.576 1.283 8.969 1 96.56 60 ASP B O 1
ATOM 1430 N N . SER B 1 61 ? 2.912 3.555 8.969 1 97.44 61 SER B N 1
ATOM 1431 C CA . SER B 1 61 ? 1.968 3.783 7.875 1 97.44 61 SER B CA 1
ATOM 1432 C C . SER B 1 61 ? 2.695 4.074 6.566 1 97.44 61 SER B C 1
ATOM 1434 O O . SER B 1 61 ? 3.672 4.828 6.547 1 97.44 61 SER B O 1
ATOM 1436 N N . THR B 1 62 ? 2.283 3.467 5.539 1 98.5 62 THR B N 1
ATOM 1437 C CA . THR B 1 62 ? 2.688 3.736 4.164 1 98.5 62 THR B CA 1
ATOM 1438 C C . THR B 1 62 ? 1.524 4.312 3.363 1 98.5 62 THR B C 1
ATOM 1440 O O . THR B 1 62 ? 0.405 3.801 3.428 1 98.5 62 THR B O 1
ATOM 1443 N N . LEU B 1 63 ? 1.762 5.391 2.641 1 98.75 63 LEU B N 1
ATOM 1444 C CA . LEU B 1 63 ? 0.831 5.848 1.612 1 98.75 63 LEU B CA 1
ATOM 1445 C C . LEU B 1 63 ? 1.489 5.828 0.237 1 98.75 63 LEU B C 1
ATOM 1447 O O . LEU B 1 63 ? 2.693 6.07 0.117 1 98.75 63 LEU B O 1
ATOM 1451 N N . TYR B 1 64 ? 0.79 5.512 -0.743 1 98.94 64 TYR B N 1
ATOM 1452 C CA . TYR B 1 64 ? 1.149 5.66 -2.15 1 98.94 64 TYR B CA 1
ATOM 1453 C C . TYR B 1 64 ? 0.134 6.527 -2.885 1 98.94 64 TYR B C 1
ATOM 1455 O O . TYR B 1 64 ? -1.062 6.227 -2.885 1 98.94 64 TYR B O 1
ATOM 1463 N N . VAL B 1 65 ? 0.592 7.586 -3.549 1 98.94 65 VAL B N 1
ATOM 1464 C CA . VAL B 1 65 ? -0.321 8.5 -4.23 1 98.94 65 VAL B CA 1
ATOM 1465 C C . VAL B 1 65 ? -0.665 7.949 -5.613 1 98.94 65 VAL B C 1
ATOM 1467 O O . VAL B 1 65 ? 0.221 7.754 -6.449 1 98.94 65 VAL B O 1
ATOM 1470 N N . VAL B 1 66 ? -1.909 7.711 -5.809 1 98.75 66 VAL B N 1
ATOM 1471 C CA . VAL B 1 66 ? -2.416 7.188 -7.07 1 98.75 66 VAL B CA 1
ATOM 1472 C C . VAL B 1 66 ? -2.779 8.344 -8 1 98.75 66 VAL B C 1
ATOM 1474 O O . VAL B 1 66 ? -2.496 8.289 -9.203 1 98.75 66 VAL B O 1
ATOM 1477 N N . ALA B 1 67 ? -3.395 9.328 -7.484 1 98.62 67 ALA B N 1
ATOM 1478 C CA . ALA B 1 67 ? -3.871 10.477 -8.25 1 98.62 67 ALA B CA 1
ATOM 1479 C C . ALA B 1 67 ? -3.906 11.734 -7.383 1 98.62 67 ALA B C 1
ATOM 1481 O O . ALA B 1 67 ? -4.074 11.648 -6.164 1 98.62 67 ALA B O 1
ATOM 1482 N N . GLY B 1 68 ? -3.768 12.922 -8.07 1 98.62 68 GLY B N 1
ATOM 1483 C CA . GLY B 1 68 ? -3.861 14.195 -7.371 1 98.62 68 GLY B CA 1
ATOM 1484 C C . GLY B 1 68 ? -2.641 14.508 -6.527 1 98.62 68 GLY B C 1
ATOM 1485 O O . GLY B 1 68 ? -1.546 14.016 -6.805 1 98.62 68 GLY B O 1
ATOM 1486 N N . THR B 1 69 ? -2.801 15.469 -5.633 1 98.69 69 THR B N 1
ATOM 1487 C CA . THR B 1 69 ? -1.709 15.914 -4.773 1 98.69 69 THR B CA 1
ATOM 1488 C C . THR B 1 69 ? -2.064 15.727 -3.303 1 98.69 69 THR B C 1
ATOM 1490 O O . THR B 1 69 ? -3.158 16.094 -2.869 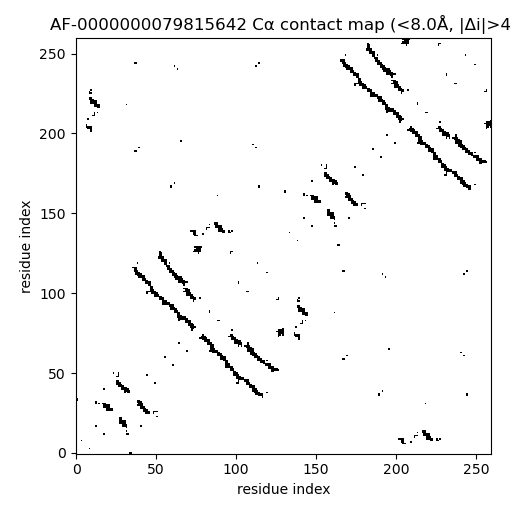1 98.69 69 THR B O 1
ATOM 1493 N N . LEU B 1 70 ? -1.211 15.094 -2.572 1 98.56 70 LEU B N 1
ATOM 1494 C CA . LEU B 1 70 ? -1.297 14.977 -1.121 1 98.56 70 LEU B CA 1
ATOM 1495 C C . LEU B 1 70 ? -0.214 15.805 -0.44 1 98.56 70 LEU B C 1
ATOM 1497 O O . LEU B 1 70 ? 0.974 15.633 -0.723 1 98.56 70 LEU B O 1
ATOM 1501 N N . ARG B 1 71 ? -0.567 16.734 0.404 1 98.62 71 ARG B N 1
ATOM 1502 C CA . ARG B 1 71 ? 0.371 17.5 1.215 1 98.62 71 ARG B CA 1
ATOM 1503 C C . ARG B 1 71 ? 0.469 16.938 2.627 1 98.62 71 ARG B C 1
ATOM 1505 O O . ARG B 1 71 ? -0.55 16.688 3.275 1 98.62 71 ARG B O 1
ATOM 1512 N N . MET B 1 72 ? 1.625 16.703 3.047 1 98.06 72 MET B N 1
ATOM 1513 C CA . MET B 1 72 ? 1.923 16.219 4.391 1 98.06 72 MET B CA 1
ATOM 1514 C C . MET B 1 72 ? 2.643 17.281 5.211 1 98.06 72 MET B C 1
ATOM 1516 O O . MET B 1 72 ? 3.723 17.734 4.832 1 98.06 72 MET B O 1
ATOM 1520 N N . GLN B 1 73 ? 2.021 17.656 6.254 1 97.31 73 GLN B N 1
ATOM 1521 C CA . GLN B 1 73 ? 2.66 18.547 7.211 1 97.31 73 GLN B CA 1
ATOM 1522 C C . GLN B 1 73 ? 3.041 17.812 8.492 1 97.31 73 GLN B C 1
ATOM 1524 O O . GLN B 1 73 ? 2.279 16.984 8.977 1 97.31 73 GLN B O 1
ATOM 1529 N N . SER B 1 74 ? 4.203 18.047 8.93 1 96.69 74 SER B N 1
ATOM 1530 C CA . SER B 1 74 ? 4.707 17.391 10.133 1 96.69 74 SER B CA 1
ATOM 1531 C C . SER B 1 74 ? 5.82 18.219 10.781 1 96.69 74 SER B C 1
ATOM 1533 O O . SER B 1 74 ? 6.09 19.344 10.367 1 96.69 74 SER B O 1
ATOM 1535 N N . GLY B 1 75 ? 6.426 17.625 11.828 1 93.88 75 GLY B N 1
ATOM 1536 C CA . GLY B 1 75 ? 7.535 18.266 12.516 1 93.88 75 GLY B CA 1
ATOM 1537 C C . GLY B 1 75 ? 7.09 19.344 13.492 1 93.88 75 GLY B C 1
ATOM 1538 O O . GLY B 1 75 ? 5.902 19.656 13.562 1 93.88 75 GLY B O 1
ATOM 1539 N N . PRO B 1 76 ? 8.07 19.891 14.203 1 91.94 76 PRO B N 1
ATOM 1540 C CA . PRO B 1 76 ? 7.758 20.969 15.148 1 91.94 76 PRO B CA 1
ATOM 1541 C C . PRO B 1 76 ? 7.051 22.141 14.477 1 91.94 76 PRO B C 1
ATOM 1543 O O . PRO B 1 76 ? 7.469 22.594 13.406 1 91.94 76 PRO B O 1
ATOM 1546 N N . GLY B 1 77 ? 5.941 22.547 15.078 1 93.94 77 GLY B N 1
ATOM 1547 C CA . GLY B 1 77 ? 5.156 23.672 14.562 1 93.94 77 GLY B CA 1
ATOM 1548 C C . GLY B 1 77 ? 4.449 23.344 13.258 1 93.94 77 GLY B C 1
ATOM 1549 O O . GLY B 1 77 ? 3.754 24.188 12.695 1 93.94 77 GLY B O 1
ATOM 1550 N N . GLY B 1 78 ? 4.695 22.141 12.812 1 94.06 78 GLY B N 1
ATOM 1551 C CA . GLY B 1 78 ? 4.117 21.766 11.531 1 94.06 78 GLY B CA 1
ATOM 1552 C C . GLY B 1 78 ? 4.852 22.375 10.352 1 94.06 78 GLY B C 1
ATOM 1553 O O . GLY B 1 78 ? 4.254 22.641 9.305 1 94.06 78 GLY B O 1
ATOM 1554 N N . THR B 1 79 ? 6.133 22.578 10.523 1 93.88 79 THR B N 1
ATOM 1555 C CA . THR B 1 79 ? 6.867 23.406 9.562 1 93.88 79 THR B CA 1
ATOM 1556 C C . THR B 1 79 ? 7.387 22.547 8.406 1 93.88 79 THR B C 1
ATOM 1558 O O . THR B 1 79 ? 7.82 23.078 7.383 1 93.88 79 THR B O 1
ATOM 1561 N N . VAL B 1 80 ? 7.43 21.297 8.586 1 94.5 80 VAL B N 1
ATOM 1562 C CA . VAL B 1 80 ? 7.812 20.422 7.488 1 94.5 80 VAL B CA 1
ATOM 1563 C C . VAL B 1 80 ? 6.617 20.172 6.574 1 94.5 80 VAL B C 1
ATOM 1565 O O . VAL B 1 80 ? 5.602 19.625 6.996 1 94.5 80 VAL B O 1
ATOM 1568 N N . VAL B 1 81 ? 6.742 20.625 5.328 1 96.38 81 VAL B N 1
ATOM 1569 C CA . VAL B 1 81 ? 5.652 20.516 4.359 1 96.38 81 VAL B CA 1
ATOM 1570 C C . VAL B 1 81 ? 6.148 19.797 3.105 1 96.38 81 VAL B C 1
ATOM 1572 O O . VAL B 1 81 ? 7.047 20.281 2.42 1 96.38 81 VAL B O 1
ATOM 1575 N N . ASP B 1 82 ? 5.562 18.688 2.814 1 96.62 82 ASP B N 1
ATOM 1576 C CA . ASP B 1 82 ? 5.91 17.906 1.637 1 96.62 82 ASP B CA 1
ATOM 1577 C C . ASP B 1 82 ? 4.688 17.656 0.757 1 96.62 82 ASP B C 1
ATOM 1579 O O . ASP B 1 82 ? 3.611 17.328 1.257 1 96.62 82 ASP B O 1
ATOM 1583 N N . ASP B 1 83 ? 4.879 17.906 -0.514 1 98 83 ASP B N 1
ATOM 1584 C CA . ASP B 1 83 ? 3.857 17.5 -1.477 1 98 83 ASP B CA 1
ATOM 1585 C C . ASP B 1 83 ? 4.254 16.219 -2.195 1 98 83 ASP B C 1
ATOM 1587 O O . ASP B 1 83 ? 5.418 16.031 -2.555 1 98 83 ASP B O 1
ATOM 1591 N N . ALA B 1 84 ? 3.309 15.391 -2.359 1 98.44 84 ALA B N 1
ATOM 1592 C CA . ALA B 1 84 ? 3.492 14.125 -3.074 1 98.44 84 ALA B CA 1
ATOM 1593 C C . ALA B 1 84 ? 2.471 13.977 -4.199 1 98.44 84 ALA B C 1
ATOM 1595 O O . ALA B 1 84 ? 1.305 14.352 -4.035 1 98.44 84 ALA B O 1
ATOM 1596 N N . GLY B 1 85 ? 2.918 13.469 -5.348 1 98.62 85 GLY B N 1
ATOM 1597 C CA . GLY B 1 85 ? 2.049 13.188 -6.48 1 98.62 85 GLY B CA 1
ATOM 1598 C C . GLY B 1 85 ? 2.027 11.727 -6.871 1 98.62 85 GLY B C 1
ATOM 1599 O O . GLY B 1 85 ? 2.615 10.883 -6.188 1 98.62 85 GLY B O 1
ATOM 1600 N N . PRO B 1 86 ? 1.286 11.477 -8 1 98.62 86 PRO B N 1
ATOM 1601 C CA . PRO B 1 86 ? 1.157 10.078 -8.422 1 98.62 86 PRO B CA 1
ATOM 1602 C C . PRO B 1 86 ? 2.508 9.383 -8.562 1 98.62 86 PRO B C 1
ATOM 1604 O O . PRO B 1 86 ? 3.41 9.898 -9.219 1 98.62 86 PRO B O 1
ATOM 1607 N N . GLY B 1 87 ? 2.604 8.242 -7.887 1 98.5 87 GLY B N 1
ATOM 1608 C CA . GLY B 1 87 ? 3.842 7.484 -7.949 1 98.5 87 GLY B CA 1
ATOM 1609 C C . GLY B 1 87 ? 4.711 7.66 -6.719 1 98.5 87 GLY B C 1
ATOM 1610 O O . GLY B 1 87 ? 5.617 6.855 -6.473 1 98.5 87 GLY B O 1
ATOM 1611 N N . ASP B 1 88 ? 4.512 8.695 -5.953 1 98.69 88 ASP B N 1
ATOM 1612 C CA . ASP B 1 88 ? 5.293 8.945 -4.746 1 98.69 88 ASP B CA 1
ATOM 1613 C C . ASP B 1 88 ? 4.773 8.117 -3.572 1 98.69 88 ASP B C 1
ATOM 1615 O O . ASP B 1 88 ? 3.582 7.812 -3.502 1 98.69 88 ASP B O 1
ATOM 1619 N N . PHE B 1 89 ? 5.695 7.762 -2.65 1 98.81 89 PHE B N 1
ATOM 1620 C CA . PHE B 1 89 ? 5.359 7.137 -1.375 1 98.81 89 PHE B CA 1
ATOM 1621 C C . PHE B 1 89 ? 5.504 8.133 -0.231 1 98.81 89 PHE B C 1
ATOM 1623 O O . PHE B 1 89 ? 6.273 9.094 -0.328 1 98.81 89 PHE B O 1
ATOM 1630 N N . LEU B 1 90 ? 4.684 7.945 0.764 1 98.31 90 LEU B N 1
ATOM 1631 C CA . LEU B 1 90 ? 4.883 8.594 2.059 1 98.31 90 LEU B CA 1
ATOM 1632 C C . LEU B 1 90 ? 5.062 7.551 3.16 1 98.31 90 LEU B C 1
ATOM 1634 O O . LEU B 1 90 ? 4.363 6.535 3.184 1 98.31 90 LEU B O 1
ATOM 1638 N N . HIS B 1 91 ? 5.961 7.781 4.027 1 97.88 91 HIS B N 1
ATOM 1639 C CA . HIS B 1 91 ? 6.16 6.996 5.242 1 97.88 91 HIS B CA 1
ATOM 1640 C C . HIS B 1 91 ? 5.852 7.82 6.488 1 97.88 91 HIS B C 1
ATOM 1642 O O . HIS B 1 91 ? 6.43 8.891 6.688 1 97.88 91 HIS B O 1
ATOM 1648 N N . ILE B 1 92 ? 4.969 7.391 7.309 1 97.06 92 ILE B N 1
ATOM 1649 C CA . ILE B 1 92 ? 4.613 8 8.586 1 97.06 92 ILE B CA 1
ATOM 1650 C C . ILE B 1 92 ? 4.918 7.023 9.727 1 97.06 92 ILE B C 1
ATOM 1652 O O . ILE B 1 92 ? 4.168 6.07 9.953 1 97.06 92 ILE B O 1
ATOM 1656 N N . PRO B 1 93 ? 5.961 7.234 10.508 1 96.25 93 PRO B N 1
ATOM 1657 C CA . PRO B 1 93 ? 6.312 6.309 11.594 1 96.25 93 PRO B CA 1
ATOM 1658 C C . PRO B 1 93 ? 5.324 6.355 12.75 1 96.25 93 PRO B C 1
ATOM 1660 O O . PRO B 1 93 ? 4.523 7.289 12.852 1 96.25 93 PRO B O 1
ATOM 1663 N N . PRO B 1 94 ? 5.445 5.277 13.609 1 95.56 94 PRO B N 1
ATOM 1664 C CA . PRO B 1 94 ? 4.605 5.285 14.812 1 95.56 94 PRO B CA 1
ATOM 1665 C C . PRO B 1 94 ? 4.719 6.586 15.602 1 95.56 94 PRO B C 1
ATOM 1667 O O . PRO B 1 94 ? 5.82 7.121 15.766 1 95.56 94 PRO B O 1
ATOM 1670 N N . TYR B 1 95 ? 3.537 7.152 15.945 1 95 95 TYR B N 1
ATOM 1671 C CA . TYR B 1 95 ? 3.373 8.266 16.875 1 95 95 TYR B CA 1
ATOM 1672 C C . TYR B 1 95 ? 3.762 9.586 16.219 1 95 95 TYR B C 1
ATOM 1674 O O . TYR B 1 95 ? 3.754 10.633 16.859 1 95 95 TYR B O 1
ATOM 1682 N N . ALA B 1 96 ? 4.109 9.578 14.969 1 95.56 96 ALA B N 1
ATOM 1683 C CA . ALA B 1 96 ? 4.445 10.82 14.273 1 95.56 96 ALA B CA 1
ATOM 1684 C C . ALA B 1 96 ? 3.203 11.672 14.047 1 95.56 96 ALA B C 1
ATOM 1686 O O . ALA B 1 96 ? 2.32 11.305 13.266 1 95.56 96 ALA B O 1
ATOM 1687 N N . VAL B 1 97 ? 3.172 12.789 14.711 1 96.31 97 VAL B N 1
ATOM 1688 C CA . VAL B 1 97 ? 2.064 13.727 14.539 1 96.31 97 VAL B CA 1
ATOM 1689 C C . VAL B 1 97 ? 2.152 14.375 13.156 1 96.31 97 VAL B C 1
ATOM 1691 O O . VAL B 1 97 ? 3.219 14.844 12.75 1 96.31 97 VAL B O 1
ATOM 1694 N N . HIS B 1 98 ? 1.019 14.391 12.445 1 97 98 HIS B N 1
ATOM 1695 C CA . HIS B 1 98 ? 0.997 14.93 11.086 1 97 98 HIS B CA 1
ATOM 1696 C C . HIS B 1 98 ? -0.406 15.383 10.703 1 97 98 HIS B C 1
ATOM 1698 O O . HIS B 1 98 ? -1.367 15.148 11.438 1 97 98 HIS B O 1
ATOM 1704 N N . ARG B 1 99 ? -0.447 16.125 9.656 1 96.56 99 ARG B N 1
ATOM 1705 C CA . ARG B 1 99 ? -1.668 16.562 9 1 96.56 99 ARG B CA 1
ATOM 1706 C C . ARG B 1 99 ? -1.587 16.344 7.492 1 96.56 99 ARG B C 1
ATOM 1708 O O . ARG B 1 99 ? -0.569 16.656 6.867 1 96.56 99 ARG B O 1
ATOM 1715 N N . GLU B 1 100 ? -2.619 15.75 6.949 1 97.38 100 GLU B N 1
ATOM 1716 C CA . GLU B 1 100 ? -2.727 15.547 5.508 1 97.38 100 GLU B CA 1
ATOM 1717 C C . GLU B 1 100 ? -3.707 16.531 4.879 1 97.38 100 GLU B C 1
ATOM 1719 O O . GLU B 1 100 ? -4.754 16.828 5.461 1 97.38 100 GLU B O 1
ATOM 1724 N N . SER B 1 101 ? -3.428 16.984 3.707 1 98.31 101 SER B N 1
ATOM 1725 C CA . SER B 1 101 ? -4.348 17.844 2.977 1 98.31 101 SER B CA 1
ATOM 1726 C C . SER B 1 101 ? -4.168 17.688 1.469 1 98.31 101 SER B C 1
ATOM 1728 O O . SER B 1 101 ? -3.227 17.047 1.013 1 98.31 101 SER B O 1
ATOM 1730 N N . ASN B 1 102 ? -5.133 18.234 0.723 1 98.81 102 ASN B N 1
ATOM 1731 C CA . ASN B 1 102 ? -5.094 18.281 -0.734 1 98.81 102 ASN B CA 1
ATOM 1732 C C . ASN B 1 102 ? -5.066 19.734 -1.233 1 98.81 102 ASN B C 1
ATOM 1734 O O . ASN B 1 102 ? -6.109 20.391 -1.314 1 98.81 102 ASN B O 1
ATOM 1738 N N . PRO B 1 103 ? -3.885 20.188 -1.564 1 98.44 103 PRO B N 1
ATOM 1739 C CA . PRO B 1 103 ? -3.787 21.562 -2.043 1 98.44 103 PRO B CA 1
ATOM 1740 C C . PRO B 1 103 ? -4.145 21.703 -3.521 1 98.44 103 PRO B C 1
ATOM 1742 O O . PRO B 1 103 ? -4.059 22.797 -4.082 1 98.44 103 PRO B O 1
ATOM 1745 N N . GLY B 1 104 ? -4.398 20.625 -4.195 1 98.19 104 GLY B N 1
ATOM 1746 C CA . GLY B 1 104 ? -4.656 20.625 -5.625 1 98.19 104 GLY B CA 1
ATOM 1747 C C . GLY B 1 104 ? -6.094 20.984 -5.973 1 98.19 104 GLY B C 1
ATOM 1748 O O . GLY B 1 104 ? -6.859 21.406 -5.109 1 98.19 104 GLY B O 1
ATOM 1749 N N . GLU B 1 105 ? -6.445 20.766 -7.293 1 98.06 105 GLU B N 1
ATOM 1750 C CA . GLU B 1 105 ? -7.75 21.188 -7.801 1 98.06 105 GLU B CA 1
ATOM 1751 C C . GLU B 1 105 ? -8.633 19.984 -8.102 1 98.06 105 GLU B C 1
ATOM 1753 O O . GLU B 1 105 ? -9.812 20.141 -8.438 1 98.06 105 GLU B O 1
ATOM 1758 N N . VAL B 1 106 ? -8.078 18.844 -8.008 1 98.44 106 VAL B N 1
ATOM 1759 C CA . VAL B 1 106 ? -8.844 17.625 -8.219 1 98.44 106 VAL B CA 1
ATOM 1760 C C . VAL B 1 106 ? -8.734 16.734 -6.988 1 98.44 106 VAL B C 1
ATOM 1762 O O . VAL B 1 106 ? -7.832 16.891 -6.164 1 98.44 106 VAL B O 1
ATOM 1765 N N . THR B 1 107 ? -9.633 15.82 -6.832 1 98.56 107 THR B N 1
ATOM 1766 C CA . THR B 1 107 ? -9.594 14.875 -5.719 1 98.56 107 THR B CA 1
ATOM 1767 C C . THR B 1 107 ? -8.305 14.062 -5.742 1 98.56 107 THR B C 1
ATOM 1769 O O . THR B 1 107 ? -7.863 13.617 -6.805 1 98.56 107 THR B O 1
ATOM 1772 N N . SER B 1 108 ? -7.652 14 -4.582 1 98.75 108 SER B N 1
ATOM 1773 C CA . SER B 1 108 ? -6.496 13.117 -4.473 1 98.75 108 SER B CA 1
ATOM 1774 C C . SER B 1 108 ? -6.91 11.719 -4.02 1 98.75 108 SER B C 1
ATOM 1776 O O . SER B 1 108 ? -7.934 11.555 -3.354 1 98.75 108 SER B O 1
ATOM 1778 N N . ARG B 1 109 ? -6.184 10.719 -4.441 1 98.69 109 ARG B N 1
ATOM 1779 C CA . ARG B 1 109 ? -6.355 9.336 -4.02 1 98.69 109 ARG B CA 1
ATOM 1780 C C . ARG B 1 109 ? -5.02 8.711 -3.621 1 98.69 109 ARG B C 1
ATOM 1782 O O . ARG B 1 109 ? -4.031 8.836 -4.348 1 98.69 109 ARG B O 1
ATOM 1789 N N . ALA B 1 110 ? -5.043 8.102 -2.492 1 98.81 110 ALA B N 1
ATOM 1790 C CA . ALA B 1 110 ? -3.859 7.363 -2.051 1 98.81 110 ALA B CA 1
ATOM 1791 C C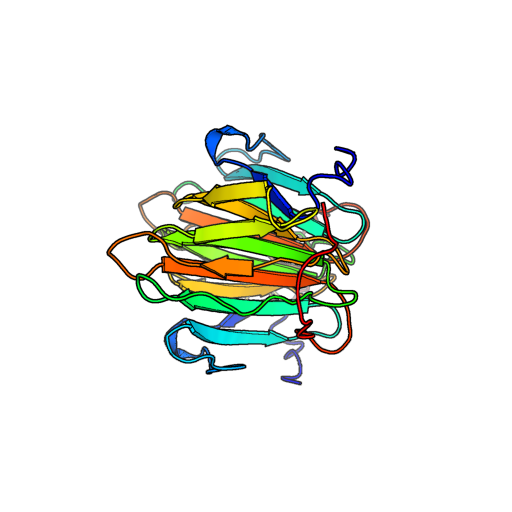 . ALA B 1 110 ? -4.238 6.004 -1.479 1 98.81 110 ALA B C 1
ATOM 1793 O O . ALA B 1 110 ? -5.352 5.82 -0.984 1 98.81 110 ALA B O 1
ATOM 1794 N N . VAL B 1 111 ? -3.342 5.051 -1.593 1 98.88 111 VAL B N 1
ATOM 1795 C CA . VAL B 1 111 ? -3.412 3.76 -0.916 1 98.88 111 VAL B CA 1
ATOM 1796 C C . VAL B 1 111 ? -2.766 3.863 0.463 1 98.88 111 VAL B C 1
ATOM 1798 O O . VAL B 1 111 ? -1.692 4.453 0.609 1 98.88 111 VAL B O 1
ATOM 1801 N N . ILE B 1 112 ? -3.422 3.312 1.449 1 98.31 112 ILE B N 1
ATOM 1802 C CA . ILE B 1 112 ? -2.91 3.314 2.816 1 98.31 112 ILE B CA 1
ATOM 1803 C C . ILE B 1 112 ? -2.693 1.877 3.287 1 98.31 112 ILE B C 1
ATOM 1805 O O . ILE B 1 112 ? -3.57 1.024 3.119 1 98.31 112 ILE B O 1
ATOM 1809 N N . VAL B 1 113 ? -1.577 1.61 3.811 1 98.56 113 VAL B N 1
ATOM 1810 C CA . VAL B 1 113 ? -1.333 0.397 4.582 1 98.56 113 VAL B CA 1
ATOM 1811 C C . VAL B 1 113 ? -0.685 0.755 5.918 1 98.56 113 VAL B C 1
ATOM 1813 O O . VAL B 1 113 ? 0.365 1.4 5.953 1 98.56 113 VAL B O 1
ATOM 1816 N N . ARG B 1 114 ? -1.307 0.326 6.992 1 97.44 114 ARG B N 1
ATOM 1817 C CA . ARG B 1 114 ? -0.784 0.544 8.336 1 97.44 114 ARG B CA 1
ATOM 1818 C C . ARG B 1 114 ? -0.405 -0.777 9 1 97.44 114 ARG B C 1
ATOM 1820 O O . ARG B 1 114 ? -1.242 -1.67 9.141 1 97.44 114 ARG B O 1
ATOM 1827 N N . ALA B 1 115 ? 0.803 -0.918 9.336 1 97.5 115 ALA B N 1
ATOM 1828 C CA . ALA B 1 115 ? 1.29 -2.092 10.062 1 97.5 115 ALA B CA 1
ATOM 1829 C C . ALA B 1 115 ? 1.401 -1.812 11.555 1 97.5 115 ALA B C 1
ATOM 1831 O O . ALA B 1 115 ? 2.127 -0.905 11.969 1 97.5 115 ALA B O 1
ATOM 1832 N N . GLY B 1 116 ? 0.785 -2.529 12.297 1 94.44 116 GLY B N 1
ATOM 1833 C CA . GLY B 1 116 ? 0.749 -2.354 13.734 1 94.44 116 GLY B CA 1
ATOM 1834 C C . GLY B 1 116 ? -0.597 -2.701 14.344 1 94.44 116 GLY B C 1
ATOM 1835 O O . GLY B 1 116 ? -1.411 -3.383 13.719 1 94.44 116 GLY B O 1
ATOM 1836 N N . GLU B 1 117 ? -0.767 -2.373 15.578 1 90.81 117 GLU B N 1
ATOM 1837 C CA . GLU B 1 117 ? -1.982 -2.725 16.312 1 90.81 117 GLU B CA 1
ATOM 1838 C C . GLU B 1 117 ? -2.57 -1.512 17.016 1 90.81 117 GLU B C 1
ATOM 1840 O O . GLU B 1 117 ? -1.884 -0.507 17.219 1 90.81 117 GLU B O 1
ATOM 1845 N N . GLY B 1 118 ? -3.891 -1.657 17.328 1 89.12 118 GLY B N 1
ATOM 1846 C CA . GLY B 1 118 ? -4.539 -0.605 18.094 1 89.12 118 GLY B CA 1
ATOM 1847 C C . GLY B 1 118 ? -5.395 0.313 17.234 1 89.12 118 GLY B C 1
ATOM 1848 O O . GLY B 1 118 ? -5.73 -0.021 16.094 1 89.12 118 GLY B O 1
ATOM 1849 N N . VAL B 1 119 ? -5.879 1.416 17.859 1 84.38 119 VAL B N 1
ATOM 1850 C CA . VAL B 1 119 ? -6.719 2.393 17.188 1 84.38 119 VAL B CA 1
ATOM 1851 C C . VAL B 1 119 ? -5.934 3.061 16.062 1 84.38 119 VAL B C 1
ATOM 1853 O O . VAL B 1 119 ? -4.824 3.559 16.281 1 84.38 119 VAL B O 1
ATOM 1856 N N . PRO B 1 120 ? -6.527 3.115 14.922 1 84.81 120 PRO B N 1
ATOM 1857 C CA . PRO B 1 120 ? -5.742 3.564 13.766 1 84.81 120 PRO B CA 1
ATOM 1858 C C . PRO B 1 120 ? -5.492 5.07 13.773 1 84.81 120 PRO B C 1
ATOM 1860 O O . PRO B 1 120 ? -4.57 5.547 13.109 1 84.81 120 PRO B O 1
ATOM 1863 N N . THR B 1 121 ? -6.32 5.844 14.492 1 90.69 121 THR B N 1
ATOM 1864 C CA . THR B 1 121 ? -6.172 7.297 14.445 1 90.69 121 THR B CA 1
ATOM 1865 C C . THR B 1 121 ? -6.391 7.906 15.828 1 90.69 121 THR B C 1
ATOM 1867 O O . THR B 1 121 ? -7.379 7.602 16.5 1 90.69 121 THR B O 1
ATOM 1870 N N . ILE B 1 122 ? -5.551 8.734 16.297 1 94.06 122 ILE B N 1
ATOM 1871 C CA . ILE B 1 122 ? -5.625 9.484 17.547 1 94.06 122 ILE B CA 1
ATOM 1872 C C . ILE B 1 122 ? -5.453 10.977 17.266 1 94.06 122 ILE B C 1
ATOM 1874 O O . ILE B 1 122 ? -4.375 11.422 16.859 1 94.06 122 ILE B O 1
ATOM 1878 N N . ASN B 1 123 ? -6.523 11.742 17.469 1 94.94 123 ASN B N 1
ATOM 1879 C CA . ASN B 1 123 ? -6.484 13.18 17.234 1 94.94 123 ASN B CA 1
ATOM 1880 C C . ASN B 1 123 ? -5.754 13.914 18.359 1 94.94 123 ASN B C 1
ATOM 1882 O O . ASN B 1 123 ? -5.887 13.555 19.531 1 94.94 123 ASN B O 1
ATOM 1886 N N . VAL B 1 124 ? -5.004 14.914 18.031 1 96.75 124 VAL B N 1
ATOM 1887 C CA . VAL B 1 124 ? -4.293 15.758 18.984 1 96.75 124 VAL B CA 1
ATOM 1888 C C . VAL B 1 124 ? -4.508 17.234 18.641 1 96.75 124 VAL B C 1
ATOM 1890 O O . VAL B 1 124 ? -4.996 17.547 17.562 1 96.75 124 VAL B O 1
ATOM 1893 N N . ASP B 1 125 ? -4.199 18.078 19.469 1 95.81 125 ASP B N 1
ATOM 1894 C CA . ASP B 1 125 ? -4.488 19.5 19.312 1 95.81 125 ASP B CA 1
ATOM 1895 C C . ASP B 1 125 ? -3.561 20.141 18.281 1 95.81 125 ASP B C 1
ATOM 1897 O O . ASP B 1 125 ? -3.924 21.141 17.641 1 95.81 125 ASP B O 1
ATOM 1901 N N . GLY B 1 126 ? -2.305 19.625 18.188 1 94.19 126 GLY B N 1
ATOM 1902 C CA . GLY B 1 126 ? -1.318 20.172 17.266 1 94.19 126 GLY B CA 1
ATOM 1903 C C . GLY B 1 126 ? 0.019 19.453 17.328 1 94.19 126 GLY B C 1
ATOM 1904 O O . GLY B 1 126 ? 0.194 18.516 18.109 1 94.19 126 GLY B O 1
ATOM 1905 N N . PRO B 1 127 ? 0.838 19.875 16.438 1 92.31 127 PRO B N 1
ATOM 1906 C CA . PRO B 1 127 ? 2.195 19.344 16.531 1 92.31 127 PRO B CA 1
ATOM 1907 C C . PRO B 1 127 ? 2.977 19.906 17.719 1 92.31 127 PRO B C 1
ATOM 1909 O O . PRO B 1 127 ? 2.518 20.844 18.375 1 92.31 127 PRO B O 1
ATOM 1912 N N . ALA B 1 128 ? 4.039 19.266 18 1 87.94 128 ALA B N 1
ATOM 1913 C CA . ALA B 1 128 ? 4.926 19.859 18.984 1 87.94 128 ALA B CA 1
ATOM 1914 C C . ALA B 1 128 ? 5.328 21.281 18.578 1 87.94 128 ALA B C 1
ATOM 1916 O O . ALA B 1 128 ? 5.492 21.562 17.391 1 87.94 128 ALA B O 1
ATOM 1917 N N . PRO B 1 129 ? 5.406 22.156 19.484 1 87.38 129 PRO B N 1
ATOM 1918 C CA . PRO B 1 129 ? 5.852 23.516 19.141 1 87.38 129 PRO B CA 1
ATOM 1919 C C . PRO B 1 129 ? 7.234 23.531 18.484 1 87.38 129 PRO B C 1
ATOM 1921 O O . PRO B 1 129 ? 8.023 2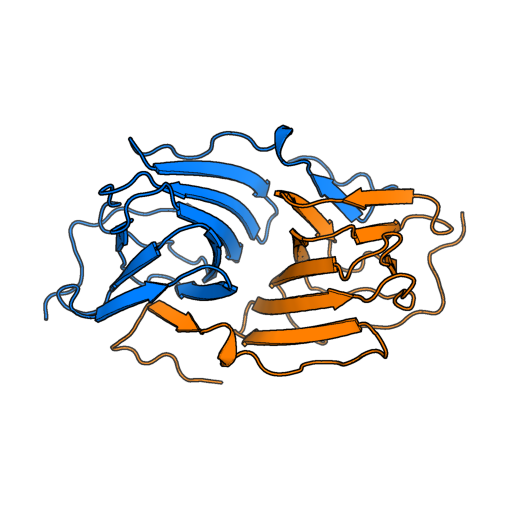2.609 18.688 1 87.38 129 PRO B O 1
ATOM 1924 N N . ALA B 1 130 ? 7.52 24.547 17.75 1 84.25 130 ALA B N 1
ATOM 1925 C CA . ALA B 1 130 ? 8.805 24.703 17.062 1 84.25 130 ALA B CA 1
ATOM 1926 C C . ALA B 1 130 ? 9.922 25 18.062 1 84.25 130 ALA B C 1
ATOM 1928 O O . ALA B 1 130 ? 9.68 25.625 19.094 1 84.25 130 ALA B O 1
#

Sequence (260 aa):
MHQQDPARPARVVGEDELSVADPTPGMTRRLAFRTDRTWTGTVETAPGVASGWHHHGDHDSTLYVVAGTLRMQSGPGGTVVDDAGPGDFLHIPPYAVHRESNPGEVTSRAVIVRAGEGVPTINVDGPAPAMHQQDPARPARVVGEDELSVADPTPGMTRRLAFRTDRTWTGTVETAPGVASGWHHHGDHDSTLYVVAGTLRMQSGPGGTVVDDAGPGDFLHIPPYAVHRESNPGEVTSRAVIVRAGEGVPTINVDGPAPA

Solvent-accessible surface area (backbone atoms only — not comparable to full-atom values): 12905 Å² total; per-residue (Å²): 120,87,71,75,48,81,71,42,43,51,46,75,41,49,56,88,66,42,36,86,39,83,74,43,93,56,32,43,26,29,37,65,54,70,58,88,48,32,47,32,32,36,38,34,31,31,50,71,32,65,55,69,36,25,23,28,43,60,18,39,33,39,34,36,28,69,35,46,31,45,31,41,29,16,24,46,60,42,69,41,73,44,79,41,38,59,60,17,34,36,43,37,43,53,56,35,47,33,30,48,30,12,84,42,88,46,59,16,32,30,40,38,40,29,37,39,59,78,67,70,70,45,80,47,97,57,52,54,71,108,121,87,70,76,48,80,70,41,43,53,46,76,43,50,54,89,68,42,36,86,39,83,77,44,93,56,30,44,27,28,38,65,53,69,58,89,49,33,46,33,32,37,39,35,31,30,51,72,32,64,55,68,34,25,24,26,44,62,18,39,32,40,36,37,29,68,35,45,30,45,32,40,28,16,23,45,60,42,69,40,74,43,78,39,37,58,60,16,34,35,41,36,44,52,55,34,47,34,30,47,29,12,84,40,90,47,60,17,32,30,40,37,41,30,36,38,57,78,67,71,69,47,79,47,96,57,52,55,72,107

Organism: NCBI:txid1608957